Protein AF-A0A812MRN0-F1 (afdb_monomer_lite)

Foldseek 3Di:
DADPVFHCPDDDDDDDDPDPPDADDDDPQWDWEADDPRHIDIGGVVDDHADDEDPQWDWAWAWEADPQFHTDGTDIDIDGPPDDRAHDYQWHWAQDPPRDTDTGGVHPGDHPPAPPQKDFEAQAWAADPVQFTDDVPDSHDFPDGIDNALQRTDHYHQWHQQPVVSGIGRVPADRADPQWDKDKEFAADPVQHTPGIHIHTHGPPDQHDHYHQWDDAPPDSDTGHPVCNVVPGDDDD

Organism: NCBI:txid878477

Structure (mmCIF, N/CA/C/O backbone):
data_AF-A0A812MRN0-F1
#
_entry.id   AF-A0A812MRN0-F1
#
loop_
_atom_site.group_PDB
_atom_site.id
_atom_site.type_symbol
_atom_site.label_atom_id
_atom_site.label_alt_id
_atom_site.label_comp_id
_atom_site.label_asym_id
_atom_site.label_entity_id
_atom_site.label_seq_id
_atom_site.pdbx_PDB_ins_code
_atom_site.Cartn_x
_atom_site.Cartn_y
_atom_site.Cartn_z
_atom_site.occupancy
_atom_site.B_iso_or_equiv
_atom_site.auth_seq_id
_atom_site.auth_comp_id
_atom_site.auth_asym_id
_atom_site.auth_atom_id
_atom_site.pdbx_PDB_model_num
ATOM 1 N N . ASP A 1 1 ? 7.245 8.653 -39.428 1.00 87.94 1 ASP A N 1
ATOM 2 C CA . ASP A 1 1 ? 7.476 9.894 -38.655 1.00 87.94 1 ASP A CA 1
ATOM 3 C C . ASP A 1 1 ? 6.667 9.884 -37.372 1.00 87.94 1 ASP A C 1
ATOM 5 O O . ASP A 1 1 ? 5.520 9.437 -37.382 1.00 87.94 1 ASP A O 1
ATOM 9 N N . TYR A 1 2 ? 7.233 10.422 -36.295 1.00 90.81 2 TYR A N 1
ATOM 10 C CA . TYR A 1 2 ? 6.517 10.640 -35.038 1.00 90.81 2 TYR A CA 1
ATOM 11 C C . TYR A 1 2 ? 6.203 12.127 -34.842 1.00 90.81 2 TYR A C 1
ATOM 13 O O . TYR A 1 2 ? 6.924 13.010 -35.321 1.00 90.81 2 TYR A O 1
ATOM 21 N N . ASN A 1 3 ? 5.113 12.425 -34.138 1.00 90.94 3 ASN A N 1
ATOM 22 C CA . ASN A 1 3 ? 4.839 13.780 -33.666 1.00 90.94 3 ASN A CA 1
ATOM 23 C C . ASN A 1 3 ? 5.685 14.102 -32.412 1.00 90.94 3 ASN A C 1
ATOM 25 O O . ASN A 1 3 ? 6.397 13.248 -31.883 1.00 90.94 3 ASN A O 1
ATOM 29 N N . LEU A 1 4 ? 5.615 15.343 -31.916 1.00 89.62 4 LEU A N 1
ATOM 30 C CA . LEU A 1 4 ? 6.342 15.754 -30.703 1.00 89.62 4 LEU A CA 1
ATOM 31 C C . LEU A 1 4 ? 5.854 15.059 -29.421 1.00 89.62 4 LEU A C 1
ATOM 33 O O . LEU A 1 4 ? 6.539 15.148 -28.411 1.00 89.62 4 LEU A O 1
ATOM 37 N N . GLY A 1 5 ? 4.695 14.396 -29.453 1.00 88.94 5 GLY A N 1
ATOM 38 C CA . GLY A 1 5 ? 4.165 13.580 -28.357 1.00 88.94 5 GLY A CA 1
ATOM 39 C C . GLY A 1 5 ? 4.590 12.110 -28.418 1.00 88.94 5 GLY A C 1
ATOM 40 O O . GLY A 1 5 ? 4.247 11.353 -27.518 1.00 88.94 5 GLY A O 1
ATOM 41 N N . GLY A 1 6 ? 5.340 11.698 -29.448 1.00 88.75 6 GLY A N 1
ATOM 42 C CA . GLY A 1 6 ? 5.783 10.314 -29.634 1.00 88.75 6 GLY A CA 1
ATOM 43 C C . GLY A 1 6 ? 4.752 9.394 -30.293 1.00 88.75 6 GLY A C 1
ATOM 44 O O . GLY A 1 6 ? 4.994 8.195 -30.398 1.00 88.75 6 GLY A O 1
ATOM 45 N N . GLU A 1 7 ? 3.628 9.927 -30.774 1.00 91.06 7 GLU A N 1
ATOM 46 C CA . GLU A 1 7 ? 2.635 9.153 -31.522 1.00 91.06 7 GLU A CA 1
ATOM 47 C C . GLU A 1 7 ? 3.002 9.103 -33.008 1.00 91.06 7 GLU A C 1
ATOM 49 O O . GLU A 1 7 ? 3.669 10.002 -33.536 1.00 91.06 7 GLU A O 1
ATOM 54 N N . ILE A 1 8 ? 2.544 8.059 -33.701 1.00 90.25 8 ILE A N 1
ATOM 55 C CA . ILE A 1 8 ? 2.752 7.908 -35.143 1.00 90.25 8 ILE A CA 1
ATOM 56 C C . ILE A 1 8 ? 2.026 9.052 -35.860 1.00 90.25 8 ILE A C 1
ATOM 58 O O . ILE A 1 8 ? 0.799 9.111 -35.875 1.00 90.25 8 ILE A O 1
ATOM 62 N N . GLY A 1 9 ? 2.792 9.970 -36.451 1.00 87.75 9 GLY A N 1
ATOM 63 C CA . GLY A 1 9 ? 2.253 11.118 -37.182 1.00 87.75 9 GLY A CA 1
ATOM 64 C C . GLY A 1 9 ? 2.007 10.811 -38.658 1.00 87.75 9 GLY A C 1
ATOM 65 O O . GLY A 1 9 ? 1.019 11.261 -39.233 1.00 87.75 9 GLY A O 1
ATOM 66 N N . ALA A 1 10 ? 2.904 10.039 -39.272 1.00 88.50 10 ALA A N 1
ATOM 67 C CA . ALA A 1 10 ? 2.789 9.582 -40.652 1.00 88.50 10 ALA A CA 1
ATOM 68 C C . ALA A 1 10 ? 3.639 8.326 -40.873 1.00 88.50 10 ALA A C 1
ATOM 70 O O . ALA A 1 10 ? 4.666 8.137 -40.217 1.00 88.50 10 ALA A O 1
ATOM 71 N N . VAL A 1 11 ? 3.237 7.497 -41.832 1.00 85.44 11 VAL A N 1
ATOM 72 C CA . VAL A 1 11 ? 4.049 6.396 -42.358 1.00 85.44 11 VAL A CA 1
ATOM 73 C C . VAL A 1 11 ? 4.479 6.786 -43.766 1.00 85.44 11 VAL A C 1
ATOM 75 O O . VAL A 1 11 ? 3.655 7.254 -44.554 1.00 85.44 11 VAL A O 1
ATOM 78 N N . ARG A 1 12 ? 5.765 6.627 -44.072 1.00 81.88 12 ARG A N 1
ATOM 79 C CA . ARG A 1 12 ? 6.326 6.875 -45.398 1.00 81.88 12 ARG A CA 1
ATOM 80 C C . ARG A 1 12 ? 7.119 5.649 -45.818 1.00 81.88 12 ARG A C 1
ATOM 82 O O . ARG A 1 12 ? 7.934 5.162 -45.044 1.00 81.88 12 ARG A O 1
ATOM 89 N N . GLU A 1 13 ? 6.877 5.192 -47.036 1.00 79.25 13 GLU A N 1
ATOM 90 C CA . GLU A 1 13 ? 7.687 4.173 -47.693 1.00 79.25 13 GLU A CA 1
ATOM 91 C C . GLU A 1 13 ? 8.670 4.882 -48.623 1.00 79.25 13 GLU A C 1
ATOM 93 O O . GLU A 1 13 ? 8.268 5.712 -49.443 1.00 79.25 13 GLU A O 1
ATOM 98 N N . GLU A 1 14 ? 9.959 4.590 -48.480 1.00 77.62 14 GLU A N 1
ATOM 99 C CA . GLU A 1 14 ? 10.996 5.076 -49.384 1.00 77.62 14 GLU A CA 1
ATOM 100 C C . GLU A 1 14 ? 11.899 3.936 -49.813 1.00 77.62 14 GLU A C 1
ATOM 102 O O . GLU A 1 14 ? 12.195 3.030 -49.038 1.00 77.62 14 GLU A O 1
ATOM 107 N N . CYS A 1 15 ? 12.351 3.997 -51.061 1.00 77.56 15 CYS A N 1
ATOM 108 C CA . CYS A 1 15 ? 13.370 3.084 -51.543 1.00 77.56 15 CYS A CA 1
ATOM 109 C C . CYS A 1 15 ? 14.718 3.481 -50.928 1.00 77.56 15 CYS A C 1
ATOM 111 O O . CYS A 1 15 ? 15.253 4.536 -51.274 1.00 77.56 15 CYS A O 1
ATOM 113 N N . ALA A 1 16 ? 15.270 2.638 -50.057 1.00 71.69 16 ALA A N 1
ATOM 114 C CA . ALA A 1 16 ? 16.679 2.712 -49.684 1.00 71.69 16 ALA A CA 1
ATOM 115 C C . ALA A 1 16 ? 17.563 2.189 -50.831 1.00 71.69 16 ALA A C 1
ATOM 117 O O . ALA A 1 16 ? 17.122 1.389 -51.665 1.00 71.69 16 ALA A O 1
ATOM 118 N N . SER A 1 17 ? 18.799 2.679 -50.914 1.00 66.88 17 SER A N 1
ATOM 119 C CA . SER A 1 17 ? 19.814 2.187 -51.850 1.00 66.88 17 SER A CA 1
ATOM 120 C C . SER A 1 17 ? 20.030 0.689 -51.643 1.00 66.88 17 SER A C 1
ATOM 122 O O . SER A 1 17 ? 20.055 0.203 -50.523 1.00 66.88 17 SER A O 1
ATOM 124 N N . SER A 1 18 ? 20.223 -0.059 -52.729 1.00 60.91 18 SER A N 1
ATOM 125 C CA . SER A 1 18 ? 20.396 -1.518 -52.696 1.00 60.91 18 SER A CA 1
ATOM 126 C C . SER A 1 18 ? 21.762 -1.984 -52.168 1.00 60.91 18 SER A C 1
ATOM 128 O O . SER A 1 18 ? 22.182 -3.095 -52.488 1.00 60.91 18 SER A O 1
ATOM 130 N N . SER A 1 19 ? 22.515 -1.130 -51.478 1.00 66.88 19 SER A N 1
ATOM 131 C CA . SER A 1 19 ? 23.727 -1.556 -50.782 1.00 66.88 19 SER A CA 1
ATOM 132 C C . SER A 1 19 ? 23.302 -2.273 -49.511 1.00 66.88 19 SER A C 1
ATOM 134 O O . SER A 1 19 ? 22.602 -1.692 -48.692 1.00 66.88 19 SER A O 1
ATOM 136 N N . GLU A 1 20 ? 23.736 -3.524 -49.367 1.00 61.16 20 GLU A N 1
ATOM 137 C CA . GLU A 1 20 ? 23.392 -4.426 -48.254 1.00 61.16 20 GLU A CA 1
ATOM 138 C C . GLU A 1 20 ? 23.775 -3.872 -46.863 1.00 61.16 20 GLU A C 1
ATOM 140 O O . GLU A 1 20 ? 23.342 -4.421 -45.861 1.00 61.16 20 GLU A O 1
ATOM 145 N N . ASP A 1 21 ? 24.511 -2.757 -46.809 1.00 60.44 21 ASP A N 1
ATOM 146 C CA . ASP A 1 21 ? 25.031 -2.128 -45.590 1.00 60.44 21 ASP A CA 1
ATOM 147 C C . ASP A 1 21 ? 24.369 -0.774 -45.237 1.00 60.44 21 ASP A C 1
ATOM 149 O O . ASP A 1 21 ? 24.835 -0.089 -44.324 1.00 60.44 21 ASP A O 1
ATOM 153 N N . GLU A 1 22 ? 23.343 -0.317 -45.971 1.00 69.94 22 GLU A N 1
ATOM 154 C CA . GLU A 1 22 ? 22.717 0.994 -45.718 1.00 69.94 22 GLU A CA 1
ATOM 155 C C . GLU A 1 22 ? 21.334 0.847 -45.066 1.00 69.94 22 GLU A C 1
ATOM 157 O O . GLU A 1 22 ? 20.315 0.673 -45.737 1.00 69.94 22 GLU A O 1
ATOM 162 N N . ASP A 1 23 ? 21.315 0.930 -43.732 1.00 71.69 23 ASP A N 1
ATOM 163 C CA . ASP A 1 23 ? 20.093 0.951 -42.925 1.00 71.69 23 ASP A CA 1
ATOM 164 C C . ASP A 1 23 ? 19.115 2.035 -43.400 1.00 71.69 23 ASP A C 1
ATOM 166 O O . ASP A 1 23 ? 19.488 3.187 -43.654 1.00 71.69 23 ASP A O 1
ATOM 170 N N . CYS A 1 24 ? 17.825 1.692 -43.456 1.00 78.56 24 CYS A N 1
ATOM 171 C CA . CYS A 1 24 ? 16.778 2.659 -43.768 1.00 78.56 24 CYS A CA 1
ATOM 172 C C . CYS A 1 24 ? 16.770 3.780 -42.711 1.00 78.56 24 CYS A C 1
ATOM 174 O O . CYS A 1 24 ? 16.595 3.503 -41.521 1.00 78.56 24 CYS A O 1
ATOM 176 N N . PRO A 1 25 ? 16.912 5.061 -43.099 1.00 86.56 25 PRO A N 1
ATOM 177 C CA . PRO A 1 25 ? 16.922 6.139 -42.128 1.00 86.56 25 PRO A CA 1
ATOM 178 C C . PRO A 1 25 ? 15.549 6.274 -41.473 1.00 86.56 25 PRO A C 1
ATOM 180 O O . PRO A 1 25 ? 14.508 6.297 -42.135 1.00 86.56 25 PRO A O 1
ATOM 183 N N . CYS A 1 26 ? 15.543 6.440 -40.155 1.00 89.94 26 CYS A N 1
ATOM 184 C CA . CYS A 1 26 ? 14.311 6.724 -39.444 1.00 89.94 26 CYS A CA 1
ATOM 185 C C . CYS A 1 26 ? 13.744 8.103 -39.805 1.00 89.94 26 CYS A C 1
ATOM 187 O O . CYS A 1 26 ? 14.475 9.067 -40.040 1.00 89.94 26 CYS A O 1
ATOM 189 N N . GLY A 1 27 ? 12.411 8.194 -39.822 1.00 89.94 27 GLY A N 1
ATOM 190 C CA . GLY A 1 27 ? 11.697 9.437 -40.113 1.00 89.94 27 GLY A CA 1
ATOM 191 C C . GLY A 1 27 ? 11.908 10.537 -39.063 1.00 89.94 27 GLY A C 1
ATOM 192 O O . GLY A 1 27 ? 12.595 10.383 -38.053 1.00 89.94 27 GLY A O 1
ATOM 193 N N . SER A 1 28 ? 11.257 11.675 -39.271 1.00 93.06 28 SER A N 1
ATOM 194 C CA . SER A 1 28 ? 11.316 12.815 -38.354 1.00 93.06 28 SER A CA 1
ATOM 195 C C . SER A 1 28 ? 10.836 12.432 -36.951 1.00 93.06 28 SER A C 1
ATOM 197 O O . SER A 1 28 ? 9.858 11.698 -36.790 1.00 93.06 28 SER A O 1
ATOM 199 N N . ASN A 1 29 ? 11.526 12.959 -35.934 1.00 91.25 29 ASN A N 1
ATOM 200 C CA . ASN A 1 29 ? 11.302 12.671 -34.510 1.00 91.25 29 ASN A CA 1
ATOM 201 C C . ASN A 1 29 ? 11.365 11.179 -34.142 1.00 91.25 29 ASN A C 1
ATOM 203 O O . ASN A 1 29 ? 10.782 10.778 -33.136 1.00 91.25 29 ASN A O 1
ATOM 207 N N . ALA A 1 30 ? 12.086 10.375 -34.922 1.00 92.75 30 ALA A N 1
ATOM 208 C CA . ALA A 1 30 ? 12.395 8.994 -34.595 1.00 92.75 30 ALA A CA 1
ATOM 209 C C . ALA A 1 30 ? 13.873 8.819 -34.200 1.00 92.75 30 ALA A C 1
ATOM 211 O O . ALA A 1 30 ? 14.720 9.666 -34.497 1.00 92.75 30 ALA A O 1
ATOM 212 N N . ILE A 1 31 ? 14.170 7.709 -33.534 1.00 92.44 31 ILE A N 1
ATOM 213 C CA . ILE A 1 31 ? 15.505 7.169 -33.267 1.00 92.44 31 ILE A CA 1
ATOM 214 C C . ILE A 1 31 ? 15.585 5.767 -33.884 1.00 92.44 31 ILE A C 1
ATOM 216 O O . ILE A 1 31 ? 14.602 5.029 -33.824 1.00 92.44 31 ILE A O 1
ATOM 220 N N . SER A 1 32 ? 16.727 5.434 -34.496 1.00 91.69 32 SER A N 1
ATOM 221 C CA . SER A 1 32 ? 17.006 4.082 -34.992 1.00 91.69 32 SER A CA 1
ATOM 222 C C . SER A 1 32 ? 17.523 3.213 -33.855 1.00 91.69 32 SER A C 1
ATOM 224 O O . SER A 1 32 ? 18.437 3.619 -33.134 1.00 91.69 32 SER A O 1
ATOM 226 N N . CYS A 1 33 ? 16.909 2.052 -33.698 1.00 91.69 33 CYS A N 1
ATOM 227 C CA . CYS A 1 33 ? 17.225 1.035 -32.713 1.00 91.69 33 CYS A CA 1
ATOM 228 C C . CYS A 1 33 ? 17.497 -0.279 -33.437 1.00 91.69 33 CYS A C 1
ATOM 230 O O . CYS A 1 33 ? 16.960 -0.500 -34.516 1.00 91.69 33 CYS A O 1
ATOM 232 N N . ILE A 1 34 ? 18.317 -1.140 -32.846 1.00 89.19 34 ILE A N 1
ATOM 233 C CA . ILE A 1 34 ? 18.664 -2.449 -33.406 1.00 89.19 34 ILE A CA 1
ATOM 234 C C . ILE A 1 34 ? 17.968 -3.509 -32.551 1.00 89.19 34 ILE A C 1
ATOM 236 O O . ILE A 1 34 ? 17.963 -3.384 -31.325 1.00 89.19 34 ILE A O 1
ATOM 240 N N . ASP A 1 35 ? 17.334 -4.496 -33.180 1.00 83.81 35 ASP A N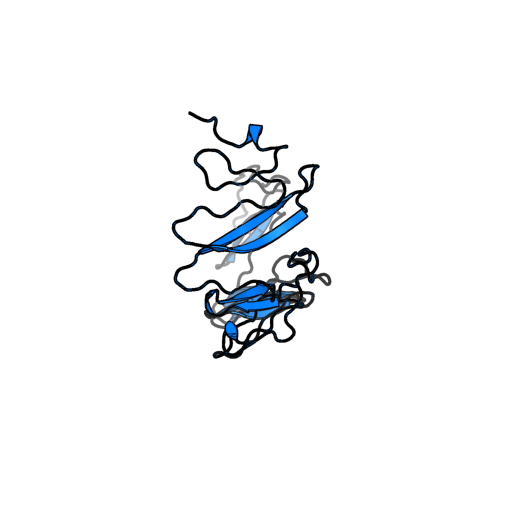 1
ATOM 241 C CA . ASP A 1 35 ? 16.712 -5.643 -32.511 1.00 83.81 35 ASP A CA 1
ATOM 242 C C . ASP A 1 35 ? 17.685 -6.835 -32.424 1.00 83.81 35 ASP A C 1
ATOM 244 O O . ASP A 1 35 ? 18.788 -6.829 -32.983 1.00 83.81 35 ASP A O 1
ATOM 248 N N . VAL A 1 36 ? 17.280 -7.884 -31.709 1.00 76.81 36 VAL A N 1
ATOM 249 C CA . VAL A 1 36 ? 17.992 -9.162 -31.648 1.00 76.81 36 VAL A CA 1
ATOM 250 C C . VAL A 1 36 ? 18.011 -9.782 -33.050 1.00 76.81 36 VAL A C 1
ATOM 252 O O . VAL A 1 36 ? 17.023 -10.365 -33.488 1.00 76.81 36 VAL A O 1
ATOM 255 N N . GLY A 1 37 ? 19.139 -9.659 -33.752 1.00 78.12 37 GLY A N 1
ATOM 256 C CA . GLY A 1 37 ? 19.290 -10.127 -35.136 1.00 78.12 37 GLY A CA 1
ATOM 257 C C . GLY A 1 37 ? 19.801 -9.084 -36.131 1.00 78.12 37 GLY A C 1
ATOM 258 O O . GLY A 1 37 ? 19.770 -9.359 -37.322 1.00 78.12 37 GLY A O 1
ATOM 259 N N . GLU A 1 38 ? 20.274 -7.925 -35.656 1.00 78.19 38 GLU A N 1
ATOM 260 C CA . GLU A 1 38 ? 20.826 -6.823 -36.471 1.00 78.19 38 GLU A CA 1
ATOM 261 C C . GLU A 1 38 ? 19.789 -6.048 -37.306 1.00 78.19 38 GLU A C 1
ATOM 263 O O . GLU A 1 38 ? 20.139 -5.061 -37.945 1.00 78.19 38 GLU A O 1
ATOM 268 N N . ASP A 1 39 ? 18.505 -6.408 -37.228 1.00 83.12 39 ASP A N 1
ATOM 269 C CA . ASP A 1 39 ? 17.428 -5.656 -37.872 1.00 83.12 39 ASP A CA 1
ATOM 270 C C . ASP A 1 39 ? 17.221 -4.294 -37.189 1.00 83.12 39 ASP A C 1
ATOM 272 O O . ASP A 1 39 ? 17.026 -4.205 -35.971 1.00 83.12 39 ASP A O 1
ATOM 276 N N . SER A 1 40 ? 17.225 -3.217 -37.974 1.00 87.75 40 SER A N 1
ATOM 277 C CA . SER A 1 40 ? 16.957 -1.868 -37.479 1.00 87.75 40 SER A CA 1
ATOM 278 C C . SER A 1 40 ? 15.461 -1.517 -37.515 1.00 87.75 40 SER A C 1
ATOM 280 O O . SER A 1 40 ? 14.719 -1.863 -38.436 1.00 87.75 40 SER A O 1
ATOM 282 N N . TYR A 1 41 ? 14.985 -0.804 -36.493 1.00 90.06 41 TYR A N 1
ATOM 283 C CA . TYR A 1 41 ? 13.614 -0.302 -36.389 1.00 90.06 41 TYR A CA 1
ATOM 284 C C . TYR A 1 41 ? 13.572 1.087 -35.746 1.00 90.06 41 TYR A C 1
ATOM 286 O O . TYR A 1 41 ? 14.499 1.526 -35.069 1.00 90.06 41 TYR A O 1
ATOM 294 N N . CYS A 1 42 ? 12.466 1.803 -35.951 1.00 91.38 42 CYS A N 1
ATOM 295 C CA . CYS A 1 42 ? 12.353 3.207 -35.564 1.00 91.38 42 CYS A CA 1
ATOM 296 C C . CYS A 1 42 ? 11.387 3.426 -34.396 1.00 91.38 42 CYS A C 1
ATOM 298 O O . CYS A 1 42 ? 10.180 3.206 -34.528 1.00 91.38 42 CYS A O 1
ATOM 300 N N . LEU A 1 43 ? 11.890 3.971 -33.287 1.00 92.62 43 LEU A N 1
ATOM 301 C CA . LEU A 1 43 ? 11.101 4.394 -32.122 1.00 92.62 43 LEU A CA 1
ATOM 302 C C . LEU A 1 43 ? 10.931 5.918 -32.073 1.00 92.62 43 LEU A C 1
ATOM 304 O O . LEU A 1 43 ? 11.720 6.635 -32.689 1.00 92.62 43 LEU A O 1
ATOM 308 N N . PRO A 1 44 ? 9.931 6.461 -31.351 1.00 91.38 44 PRO A N 1
ATOM 309 C CA . PRO A 1 44 ? 9.842 7.899 -31.129 1.00 91.38 44 PRO A CA 1
ATOM 310 C C . PRO A 1 44 ? 11.062 8.400 -30.350 1.00 91.38 44 PRO A C 1
ATOM 312 O O . PRO A 1 44 ? 11.515 7.764 -29.403 1.00 91.38 44 PRO A O 1
ATOM 315 N N . ARG A 1 45 ? 11.560 9.591 -30.690 1.00 89.62 45 ARG A N 1
ATOM 316 C CA . ARG A 1 45 ? 12.771 10.187 -30.091 1.00 89.62 45 ARG A CA 1
ATOM 317 C C . ARG A 1 45 ? 12.640 10.530 -28.600 1.00 89.62 45 ARG A C 1
ATOM 319 O O . ARG A 1 45 ? 13.640 10.819 -27.955 1.00 89.62 45 ARG A O 1
ATOM 326 N N . LEU A 1 46 ? 11.415 10.535 -28.071 1.00 87.12 46 LEU A N 1
ATOM 327 C CA . LEU A 1 46 ? 11.149 10.647 -26.633 1.00 87.12 46 LEU A CA 1
ATOM 328 C C . LEU A 1 46 ? 11.441 9.341 -25.873 1.00 87.12 46 LEU A C 1
ATOM 330 O O . LEU A 1 46 ? 11.618 9.379 -24.658 1.00 87.12 46 LEU A O 1
ATOM 334 N N . GLY A 1 47 ? 11.471 8.205 -26.574 1.00 85.19 47 GLY A N 1
ATOM 335 C CA . GLY A 1 47 ? 11.847 6.908 -26.027 1.00 85.19 47 GLY A CA 1
ATOM 336 C C . GLY A 1 47 ? 13.358 6.676 -26.048 1.00 85.19 47 GLY A C 1
ATOM 337 O O . GLY A 1 47 ? 14.141 7.496 -26.531 1.00 85.19 47 GLY A O 1
ATOM 338 N N . ARG A 1 48 ? 13.767 5.524 -25.521 1.00 88.62 48 ARG A N 1
ATOM 339 C CA . ARG A 1 48 ? 15.129 4.992 -25.631 1.00 88.62 48 ARG A CA 1
ATOM 340 C C . ARG A 1 48 ? 15.057 3.659 -26.362 1.00 88.62 48 ARG A C 1
ATOM 342 O O . ARG A 1 48 ? 14.033 2.984 -26.284 1.00 88.62 48 ARG A O 1
ATOM 349 N N . CYS A 1 49 ? 16.120 3.305 -27.076 1.00 90.69 49 CYS A N 1
ATOM 350 C CA . CYS A 1 49 ? 16.222 1.963 -27.630 1.00 90.69 49 CYS A CA 1
ATOM 351 C C . CYS A 1 49 ? 16.302 0.953 -26.478 1.00 90.69 49 CYS A C 1
ATOM 353 O O . CYS A 1 49 ? 17.093 1.192 -25.562 1.00 90.69 49 CYS A O 1
ATOM 355 N N . PRO A 1 50 ? 15.508 -0.131 -26.510 1.00 90.50 50 PRO A N 1
ATOM 356 C CA . PRO A 1 50 ? 15.681 -1.259 -25.609 1.00 90.50 50 PRO A CA 1
ATOM 357 C C . PRO A 1 50 ? 17.131 -1.737 -25.618 1.00 90.50 50 PRO A C 1
ATOM 359 O O . PRO A 1 50 ? 17.779 -1.754 -26.669 1.00 90.50 50 PRO A O 1
ATOM 362 N N . ILE A 1 51 ? 17.639 -2.127 -24.454 1.00 92.94 51 ILE A N 1
ATOM 363 C CA . ILE A 1 51 ? 18.951 -2.760 -24.373 1.00 92.94 51 ILE A CA 1
ATOM 364 C C . ILE A 1 51 ? 18.919 -4.139 -25.051 1.00 92.94 51 ILE A C 1
ATOM 366 O O . ILE A 1 51 ? 18.028 -4.950 -24.800 1.00 92.94 51 ILE A O 1
ATOM 370 N N . VAL A 1 52 ? 19.899 -4.401 -25.915 1.00 92.25 52 VAL A N 1
ATOM 371 C CA . VAL A 1 52 ? 20.116 -5.712 -26.539 1.00 92.25 52 VAL A CA 1
ATOM 372 C C . VAL A 1 52 ? 21.278 -6.384 -25.818 1.00 92.25 52 VAL A C 1
ATOM 374 O O . VAL A 1 52 ? 22.370 -5.821 -25.749 1.00 92.25 52 VAL A O 1
ATOM 377 N N . CYS A 1 53 ? 21.031 -7.570 -25.270 1.00 94.31 53 CYS A N 1
ATOM 378 C CA . CYS A 1 53 ? 22.016 -8.341 -24.514 1.00 94.31 53 CYS A CA 1
ATOM 379 C C . CYS A 1 53 ? 22.591 -9.492 -25.342 1.00 94.31 53 CYS A C 1
ATOM 381 O O . CYS A 1 53 ? 21.964 -9.942 -26.303 1.00 94.31 53 CYS A O 1
ATOM 383 N N . GLY A 1 54 ? 23.789 -9.964 -24.979 1.00 93.50 54 GLY A N 1
ATOM 384 C CA . GLY A 1 54 ? 24.425 -11.101 -25.646 1.00 93.50 54 GLY A CA 1
ATOM 385 C C . GLY A 1 54 ? 23.668 -12.424 -25.461 1.00 93.50 54 GLY A C 1
ATOM 386 O O . GLY A 1 54 ? 22.754 -12.534 -24.647 1.00 93.50 54 GLY A O 1
ATOM 387 N N . GLU A 1 55 ? 24.081 -13.469 -26.188 1.00 94.62 55 GLU A N 1
ATOM 388 C CA . GLU A 1 55 ? 23.411 -14.784 -26.163 1.00 94.62 55 GLU A CA 1
ATOM 389 C C . GLU A 1 55 ? 23.358 -15.430 -24.769 1.00 94.62 55 GLU A C 1
ATOM 391 O O . GLU A 1 55 ? 22.400 -16.141 -24.460 1.00 94.62 55 GLU A O 1
ATOM 396 N N . ASP A 1 56 ? 24.350 -15.168 -23.915 1.00 96.31 56 ASP A N 1
ATOM 397 C CA . ASP A 1 56 ? 24.444 -15.694 -22.545 1.00 96.31 56 ASP A CA 1
ATOM 398 C C . ASP A 1 56 ? 23.935 -14.709 -21.479 1.00 96.31 56 ASP A C 1
ATOM 400 O O . ASP A 1 56 ? 24.034 -14.970 -20.278 1.00 96.31 56 ASP A O 1
ATOM 404 N N . GLU A 1 57 ? 23.367 -13.584 -21.907 1.00 97.31 57 GLU A N 1
ATOM 405 C CA . GLU A 1 57 ? 22.888 -12.510 -21.045 1.00 97.31 57 GLU A CA 1
ATOM 406 C C . GLU A 1 57 ? 21.364 -12.339 -21.147 1.00 97.31 57 GLU A C 1
ATOM 408 O O . GLU A 1 57 ? 20.706 -12.834 -22.065 1.00 97.31 57 GLU A O 1
ATOM 413 N N . GLU A 1 58 ? 20.784 -11.644 -20.175 1.00 95.94 58 GLU A N 1
ATOM 414 C CA . GLU A 1 58 ? 19.388 -11.225 -20.159 1.00 95.94 58 GLU A CA 1
ATOM 415 C C . GLU A 1 58 ? 19.266 -9.748 -19.751 1.00 95.94 58 GLU A C 1
ATOM 417 O O . GLU A 1 58 ? 20.088 -9.251 -18.968 1.00 95.94 58 GLU A O 1
ATOM 422 N N . PRO A 1 59 ? 18.270 -9.022 -20.296 1.00 95.56 59 PRO A N 1
ATOM 423 C CA . PRO A 1 59 ? 18.041 -7.633 -19.941 1.00 95.56 59 PRO A CA 1
ATOM 424 C C . PRO A 1 59 ? 17.559 -7.530 -18.500 1.00 95.56 59 PRO A C 1
ATOM 426 O O . PRO A 1 59 ? 16.720 -8.298 -18.027 1.00 95.56 59 PRO A O 1
ATOM 429 N N . CYS A 1 60 ? 18.077 -6.528 -17.813 1.00 95.81 60 CYS A N 1
ATOM 430 C CA . CYS A 1 60 ? 17.863 -6.314 -16.405 1.00 95.81 60 CYS A CA 1
ATOM 431 C C . CYS A 1 60 ? 17.503 -4.853 -16.128 1.00 95.81 60 CYS A C 1
ATOM 433 O O . CYS A 1 60 ? 18.173 -3.936 -16.602 1.00 95.81 60 CYS A O 1
ATOM 435 N N . TYR A 1 61 ? 16.467 -4.647 -15.313 1.00 95.25 61 TYR A N 1
ATOM 436 C CA . TYR A 1 61 ? 15.980 -3.330 -14.913 1.00 95.25 61 TYR A CA 1
ATOM 437 C C . TYR A 1 61 ? 16.224 -3.132 -13.422 1.00 95.25 61 TYR A C 1
ATOM 439 O O . TYR A 1 61 ? 15.626 -3.816 -12.590 1.00 95.25 61 TYR A O 1
ATOM 447 N N . ARG A 1 62 ? 17.099 -2.190 -13.076 1.00 95.94 62 ARG A N 1
ATOM 448 C CA . ARG A 1 62 ? 17.520 -1.928 -11.698 1.00 95.94 62 ARG A CA 1
ATOM 449 C C . ARG A 1 62 ? 16.904 -0.613 -11.216 1.00 95.94 62 ARG A C 1
ATOM 451 O O . ARG A 1 62 ? 17.332 0.453 -11.666 1.00 95.94 62 ARG A O 1
ATOM 458 N N . PRO A 1 63 ? 15.911 -0.642 -10.309 1.00 96.00 63 PRO A N 1
ATOM 459 C CA . PRO A 1 63 ? 15.367 0.576 -9.722 1.00 96.00 63 PRO A CA 1
ATOM 460 C C . PRO A 1 63 ? 16.465 1.359 -8.998 1.00 96.00 63 PRO A C 1
ATOM 462 O O . PRO A 1 63 ? 17.253 0.775 -8.253 1.00 96.00 63 PRO A O 1
ATOM 465 N N . GLY A 1 64 ? 16.506 2.670 -9.221 1.00 96.69 64 GLY A N 1
ATOM 466 C CA . GLY A 1 64 ? 17.415 3.591 -8.546 1.00 96.69 64 GLY A CA 1
ATOM 467 C C . GLY A 1 64 ? 16.658 4.754 -7.916 1.00 96.69 64 GLY A C 1
ATOM 468 O O . GLY A 1 64 ? 15.499 5.010 -8.255 1.00 96.69 64 GLY A O 1
ATOM 469 N N . PHE A 1 65 ? 17.323 5.461 -7.007 1.00 97.38 65 PHE A N 1
ATOM 470 C CA . PHE A 1 65 ? 16.754 6.597 -6.289 1.00 97.38 65 PHE A CA 1
ATOM 471 C C . PHE A 1 65 ? 17.716 7.789 -6.265 1.00 97.38 65 PHE A C 1
ATOM 473 O O . PHE A 1 65 ? 18.933 7.636 -6.412 1.00 97.38 65 PHE A O 1
ATOM 480 N N . ASP A 1 66 ? 17.181 8.996 -6.108 1.00 96.88 66 ASP A N 1
ATOM 481 C CA . ASP A 1 66 ? 17.988 10.193 -5.866 1.00 96.88 66 ASP A CA 1
ATOM 482 C C . ASP A 1 66 ? 18.475 10.259 -4.402 1.00 96.88 66 ASP A C 1
ATOM 484 O O . ASP A 1 66 ? 18.361 9.292 -3.644 1.00 96.88 66 ASP A O 1
ATOM 488 N N . ALA A 1 67 ? 19.099 11.373 -4.009 1.00 95.94 67 ALA A N 1
ATOM 489 C CA . ALA A 1 67 ? 19.642 11.539 -2.659 1.00 95.94 67 ALA A CA 1
ATOM 490 C C . ALA A 1 67 ? 18.545 11.703 -1.590 1.00 95.94 67 ALA A C 1
ATOM 492 O O . ALA A 1 67 ? 18.805 11.513 -0.403 1.00 95.94 67 ALA A O 1
ATOM 493 N N . GLU A 1 68 ? 17.329 12.042 -2.007 1.00 93.69 68 GLU A N 1
ATOM 494 C CA . GLU A 1 68 ? 16.157 12.250 -1.166 1.00 93.69 68 GLU A CA 1
ATOM 495 C C . GLU A 1 68 ? 15.281 10.989 -1.064 1.00 93.69 68 GLU A C 1
ATOM 497 O O . GLU A 1 68 ? 14.354 10.951 -0.257 1.00 93.69 68 GLU A O 1
ATOM 502 N N . GLY A 1 69 ? 15.592 9.948 -1.844 1.00 91.56 69 GLY A N 1
ATOM 503 C CA . GLY A 1 69 ? 14.865 8.681 -1.869 1.00 91.56 69 GLY A CA 1
ATOM 504 C C . GLY A 1 69 ? 13.719 8.630 -2.883 1.00 91.56 69 GLY A C 1
ATOM 505 O O . GLY A 1 69 ? 12.919 7.696 -2.837 1.00 91.56 69 GLY A O 1
ATOM 506 N N . ASN A 1 70 ? 13.620 9.588 -3.812 1.00 94.12 70 ASN A N 1
ATOM 507 C CA . ASN A 1 70 ? 12.630 9.543 -4.889 1.00 94.12 70 ASN A CA 1
ATOM 508 C C . ASN A 1 70 ? 13.098 8.638 -6.028 1.00 94.12 70 ASN A C 1
ATOM 510 O O . ASN A 1 70 ? 14.292 8.514 -6.295 1.00 94.12 70 ASN A O 1
ATOM 514 N N . HIS A 1 71 ? 12.145 8.037 -6.740 1.00 95.06 71 HIS A N 1
ATOM 515 C CA . HIS A 1 71 ? 12.436 7.164 -7.873 1.00 95.06 71 HIS A CA 1
ATOM 516 C C . HIS A 1 71 ? 13.154 7.901 -9.009 1.00 95.06 71 HIS A C 1
ATOM 518 O O . HIS A 1 71 ? 12.683 8.923 -9.511 1.00 95.06 71 HIS A O 1
ATOM 524 N N . LEU A 1 72 ? 14.250 7.306 -9.471 1.00 94.94 72 LEU A N 1
ATOM 525 C CA . LEU A 1 72 ? 14.866 7.611 -10.755 1.00 94.94 72 LEU A CA 1
ATOM 526 C C . LEU A 1 72 ? 14.321 6.662 -11.833 1.00 94.94 72 LEU A C 1
ATOM 528 O O . LEU A 1 72 ? 13.792 5.592 -11.509 1.00 94.94 72 LEU A O 1
ATOM 532 N N . PRO A 1 73 ? 14.470 7.007 -13.125 1.00 92.75 73 PRO A N 1
ATOM 533 C CA . PRO A 1 73 ? 14.315 6.029 -14.193 1.00 92.75 73 PRO A CA 1
ATOM 534 C C . PRO A 1 73 ? 15.178 4.788 -13.906 1.00 92.75 73 PRO A C 1
ATOM 536 O O . PRO A 1 73 ? 16.315 4.952 -13.449 1.00 92.75 73 PRO A O 1
ATOM 539 N N . PRO A 1 74 ? 14.668 3.569 -14.150 1.00 93.31 74 PRO A N 1
ATOM 540 C CA . PRO A 1 74 ? 15.436 2.358 -13.906 1.00 93.31 74 PRO A CA 1
ATOM 541 C C . PRO A 1 74 ? 16.704 2.344 -14.763 1.00 93.31 74 PRO A C 1
ATOM 543 O O . PRO A 1 74 ? 16.710 2.794 -15.911 1.00 93.31 74 PRO A O 1
ATOM 546 N N . GLU A 1 75 ? 17.783 1.826 -14.190 1.00 95.00 75 GLU A N 1
ATOM 547 C CA . GLU A 1 75 ? 19.010 1.540 -14.919 1.00 95.00 75 GLU A CA 1
ATOM 548 C C . GLU A 1 75 ? 18.815 0.233 -15.694 1.00 95.00 75 GLU A C 1
ATOM 550 O O . GLU A 1 75 ? 18.491 -0.800 -15.108 1.00 95.00 75 GLU A O 1
ATOM 555 N N . GLU A 1 76 ? 18.989 0.290 -17.011 1.00 95.19 76 GLU A N 1
ATOM 556 C CA . GLU A 1 76 ? 18.930 -0.875 -17.893 1.00 95.19 76 GLU A CA 1
ATOM 557 C C . GLU A 1 76 ? 20.344 -1.426 -18.084 1.00 95.19 76 GLU A C 1
ATOM 559 O O . GLU A 1 76 ? 21.259 -0.686 -18.450 1.00 95.19 76 GLU A O 1
ATOM 564 N N . THR A 1 77 ? 20.536 -2.716 -17.820 1.00 95.69 77 THR A N 1
ATOM 565 C CA . THR A 1 77 ? 21.827 -3.399 -17.968 1.00 95.69 77 THR A CA 1
ATOM 566 C C . THR A 1 77 ? 21.632 -4.828 -18.465 1.00 95.69 77 THR A C 1
ATOM 568 O O . THR A 1 77 ? 20.528 -5.363 -18.400 1.00 95.69 77 THR A O 1
ATOM 571 N N . CYS A 1 78 ? 22.697 -5.451 -18.954 1.00 97.12 78 CYS A N 1
ATOM 572 C CA . CYS A 1 78 ? 22.721 -6.872 -19.278 1.00 97.12 78 CYS A CA 1
ATOM 573 C C . CYS A 1 78 ? 23.424 -7.627 -18.152 1.00 97.12 78 CYS A C 1
ATOM 575 O O . CYS A 1 78 ? 24.467 -7.194 -17.657 1.00 97.12 78 CYS A O 1
ATOM 577 N N . VAL A 1 79 ? 22.842 -8.745 -17.724 1.00 96.81 79 VAL A N 1
ATOM 578 C CA . VAL A 1 79 ? 23.441 -9.650 -16.731 1.00 96.81 79 VAL A CA 1
ATOM 579 C C . VAL A 1 79 ? 23.490 -11.060 -17.297 1.00 96.81 79 VAL A C 1
ATOM 581 O O . VAL A 1 79 ? 22.662 -11.409 -18.129 1.00 96.81 79 VAL A O 1
ATOM 584 N N . LEU A 1 80 ? 24.443 -11.887 -16.862 1.00 97.31 80 LEU A N 1
ATOM 585 C CA . LEU A 1 80 ? 24.471 -13.292 -17.279 1.00 97.31 80 LEU A CA 1
ATOM 586 C C . LEU A 1 80 ? 23.184 -13.998 -16.843 1.00 97.31 80 LEU A C 1
ATOM 588 O O . LEU A 1 80 ? 22.717 -13.793 -15.720 1.00 97.31 80 LEU A O 1
ATOM 592 N N . LYS A 1 81 ? 22.661 -14.873 -17.703 1.00 96.88 81 LYS A N 1
ATOM 593 C CA . LYS A 1 81 ? 21.438 -15.636 -17.434 1.00 96.88 81 LYS A CA 1
ATOM 594 C C . LYS A 1 81 ? 21.509 -16.362 -16.092 1.00 96.88 81 LYS A C 1
ATOM 596 O O . LYS A 1 81 ? 22.439 -17.130 -15.834 1.00 96.88 81 LYS A O 1
ATOM 601 N N . GLY A 1 82 ? 20.498 -16.148 -15.254 1.00 92.50 82 GLY A N 1
ATOM 602 C CA . GLY A 1 82 ? 20.395 -16.764 -13.928 1.00 92.50 82 GLY A CA 1
ATOM 603 C C . GLY A 1 82 ? 21.169 -16.044 -12.819 1.00 92.50 82 GLY A C 1
ATOM 604 O O . GLY A 1 82 ? 21.153 -16.515 -11.679 1.00 92.50 82 GLY A O 1
ATOM 605 N N . LEU A 1 83 ? 21.821 -14.913 -13.110 1.00 93.44 83 LEU A N 1
ATOM 606 C CA . LEU A 1 83 ? 22.312 -13.997 -12.081 1.00 93.44 83 LEU A CA 1
ATOM 607 C C . LEU A 1 83 ? 21.234 -12.976 -11.708 1.00 93.44 83 LEU A C 1
ATOM 609 O O . LEU A 1 83 ? 20.487 -12.488 -12.549 1.00 93.44 83 LEU A O 1
ATOM 613 N N . ALA A 1 84 ? 21.179 -12.617 -10.426 1.00 91.56 84 ALA A N 1
ATOM 614 C CA . ALA A 1 84 ? 20.276 -11.576 -9.962 1.00 91.56 84 ALA A CA 1
ATOM 615 C C . ALA A 1 84 ? 20.688 -10.199 -10.507 1.00 91.56 84 ALA A C 1
ATOM 617 O O . ALA A 1 84 ? 21.857 -9.818 -10.463 1.00 91.56 84 ALA A O 1
ATOM 618 N N . CYS A 1 85 ? 19.687 -9.427 -10.925 1.00 93.31 85 CYS A N 1
ATOM 619 C CA . CYS A 1 85 ? 19.811 -8.048 -11.390 1.00 93.31 85 CYS A CA 1
ATOM 620 C C . CYS A 1 85 ? 20.530 -7.094 -10.423 1.00 93.31 85 CYS A C 1
ATOM 622 O O . CYS A 1 85 ? 21.194 -6.139 -10.833 1.00 93.31 85 CYS A O 1
ATOM 624 N N . GLY A 1 86 ? 20.355 -7.324 -9.120 1.00 93.69 86 GLY A N 1
ATOM 625 C CA . GLY A 1 86 ? 20.727 -6.368 -8.086 1.00 93.69 86 GLY A CA 1
ATOM 626 C C . GLY A 1 86 ? 19.905 -5.076 -8.156 1.00 93.69 86 GLY A C 1
ATOM 627 O O . GLY A 1 86 ? 18.920 -4.967 -8.883 1.00 93.69 86 GLY A O 1
ATOM 628 N N . CYS A 1 87 ? 20.327 -4.077 -7.385 1.00 96.31 87 CYS A N 1
ATOM 629 C CA . CYS A 1 87 ? 19.621 -2.804 -7.239 1.00 96.31 87 CYS A CA 1
ATOM 630 C C . CYS A 1 87 ? 20.466 -1.638 -7.754 1.00 96.31 87 CYS A C 1
ATOM 632 O O . CYS A 1 87 ? 21.691 -1.715 -7.686 1.00 96.31 87 CYS A O 1
ATOM 634 N N . GLY A 1 88 ? 19.833 -0.614 -8.333 1.00 96.00 88 GLY A N 1
ATOM 635 C CA . GLY A 1 88 ? 20.491 0.492 -9.034 1.00 96.00 88 GLY A CA 1
ATOM 636 C C . GLY A 1 88 ? 21.093 1.543 -8.097 1.00 96.00 88 GLY A C 1
ATOM 637 O O . GLY A 1 88 ? 21.352 1.301 -6.916 1.00 96.00 88 GLY A O 1
ATOM 638 N N . GLN A 1 89 ? 21.322 2.748 -8.612 1.00 97.31 89 GLN A N 1
ATOM 639 C CA . GLN A 1 89 ? 21.904 3.848 -7.837 1.00 97.31 89 GLN A CA 1
ATOM 640 C C . GLN A 1 89 ? 21.104 4.186 -6.559 1.00 97.31 89 GLN A C 1
ATOM 642 O O . GLN A 1 89 ? 19.877 4.212 -6.575 1.00 97.31 89 GLN A O 1
ATOM 647 N N . ASN A 1 90 ? 21.818 4.472 -5.458 1.00 96.19 90 ASN A N 1
ATOM 648 C CA . ASN A 1 90 ? 21.279 4.826 -4.131 1.00 96.19 90 ASN A CA 1
ATOM 649 C C . ASN A 1 90 ? 20.180 3.888 -3.615 1.00 96.19 90 ASN A C 1
ATOM 651 O O . ASN A 1 90 ? 19.264 4.310 -2.905 1.00 96.19 90 ASN A O 1
ATOM 655 N N . SER A 1 91 ? 20.280 2.611 -3.959 1.00 96.19 91 SER A N 1
ATOM 656 C CA . SER A 1 91 ? 19.328 1.597 -3.542 1.00 96.19 91 SER A CA 1
ATOM 657 C C . SER A 1 91 ? 20.038 0.411 -2.907 1.00 96.19 91 SER A C 1
ATOM 659 O O . SER A 1 91 ? 21.245 0.220 -3.081 1.00 96.19 91 SER A O 1
ATOM 661 N N . PHE A 1 92 ? 19.289 -0.391 -2.163 1.00 93.31 92 PHE A N 1
ATOM 662 C CA . PHE A 1 92 ? 19.764 -1.652 -1.619 1.00 93.31 92 PHE A CA 1
ATOM 663 C C . PHE A 1 92 ? 18.715 -2.745 -1.814 1.00 93.31 92 PHE A C 1
ATOM 665 O O . PHE A 1 92 ? 17.518 -2.468 -1.907 1.00 93.31 92 PHE A O 1
ATOM 672 N N . ALA A 1 93 ? 19.192 -3.984 -1.911 1.00 91.94 93 ALA A N 1
ATOM 673 C CA . ALA A 1 93 ? 18.362 -5.170 -2.050 1.00 91.94 93 ALA A CA 1
ATOM 674 C C . ALA A 1 93 ? 17.709 -5.526 -0.713 1.00 91.94 93 ALA A C 1
ATOM 676 O O . ALA A 1 93 ? 18.390 -5.640 0.307 1.00 91.94 93 ALA A O 1
ATOM 677 N N . CYS A 1 94 ? 16.396 -5.713 -0.742 1.00 88.19 94 CYS A N 1
ATOM 678 C CA . CYS A 1 94 ? 15.607 -6.253 0.344 1.00 88.19 94 CYS A CA 1
ATOM 679 C C . CYS A 1 94 ? 14.968 -7.561 -0.099 1.00 88.19 94 CYS A C 1
ATOM 681 O O . CYS A 1 94 ? 14.101 -7.565 -0.972 1.00 88.19 94 CYS A O 1
ATOM 683 N N . ASP A 1 95 ? 15.406 -8.664 0.493 1.00 84.94 95 ASP A N 1
ATOM 684 C CA . ASP A 1 95 ? 14.817 -9.964 0.218 1.00 84.94 95 ASP A CA 1
ATOM 685 C C . ASP A 1 95 ? 13.514 -10.091 0.999 1.00 84.94 95 ASP A C 1
ATOM 687 O O . ASP A 1 95 ? 13.494 -9.997 2.226 1.00 84.94 95 ASP A O 1
ATOM 691 N N . THR A 1 96 ? 12.420 -10.272 0.269 1.00 74.44 96 THR A N 1
ATOM 692 C CA . THR A 1 96 ? 11.106 -10.551 0.850 1.00 74.44 96 THR A CA 1
ATOM 693 C C . THR A 1 96 ? 10.805 -12.044 0.749 1.00 74.44 96 THR A C 1
ATOM 695 O O . THR A 1 96 ? 11.293 -12.729 -0.162 1.00 74.44 96 THR A O 1
ATOM 698 N N . ASP A 1 97 ? 10.014 -12.564 1.692 1.00 66.19 97 ASP A N 1
ATOM 699 C CA . ASP A 1 97 ? 9.567 -13.959 1.685 1.00 66.19 97 ASP A CA 1
ATOM 700 C C . ASP A 1 97 ? 8.972 -14.313 0.314 1.00 66.19 97 ASP A C 1
ATOM 702 O O . ASP A 1 97 ? 7.964 -13.752 -0.113 1.00 66.19 97 ASP A O 1
ATOM 706 N N . GLY A 1 98 ? 9.614 -15.242 -0.400 1.00 62.06 98 GLY A N 1
ATOM 707 C CA . GLY A 1 98 ? 9.209 -15.621 -1.759 1.00 62.06 98 GLY A CA 1
ATOM 708 C C . GLY A 1 98 ? 10.213 -15.303 -2.866 1.00 62.06 98 GLY A C 1
ATOM 709 O O . GLY A 1 98 ? 9.846 -15.390 -4.036 1.00 62.06 98 GLY A O 1
ATOM 710 N N . ASN A 1 99 ? 11.477 -15.016 -2.526 1.00 67.69 99 ASN A N 1
ATOM 711 C CA . ASN A 1 99 ? 12.580 -14.869 -3.491 1.00 67.69 99 ASN A CA 1
ATOM 712 C C . ASN A 1 99 ? 12.450 -13.626 -4.394 1.00 67.69 99 ASN A C 1
ATOM 714 O O . ASN A 1 99 ? 13.073 -13.546 -5.453 1.00 67.69 99 ASN A O 1
ATOM 718 N N . LEU A 1 100 ? 11.616 -12.665 -3.988 1.00 75.38 100 LEU A N 1
ATOM 719 C CA . LEU A 1 100 ? 11.505 -11.369 -4.637 1.00 75.38 100 LEU A CA 1
ATOM 720 C C . LEU A 1 100 ? 12.427 -10.393 -3.909 1.00 75.38 100 LEU A C 1
ATOM 722 O O . LEU A 1 100 ? 12.164 -9.995 -2.772 1.00 75.38 100 LEU A O 1
ATOM 726 N N . THR A 1 101 ? 13.509 -10.005 -4.578 1.00 86.81 101 THR A N 1
ATOM 727 C CA . THR A 1 101 ? 14.367 -8.913 -4.125 1.00 86.81 101 THR A CA 1
ATOM 728 C C . THR A 1 101 ? 13.725 -7.584 -4.520 1.00 86.81 101 THR A C 1
ATOM 730 O O . THR A 1 101 ? 13.630 -7.251 -5.702 1.00 86.81 101 THR A O 1
ATOM 733 N N . GLN A 1 102 ? 13.286 -6.808 -3.533 1.00 91.31 102 GLN A N 1
ATOM 734 C CA . GLN A 1 102 ? 12.815 -5.442 -3.722 1.00 91.31 102 GLN A CA 1
ATOM 735 C C . GLN A 1 102 ? 13.976 -4.461 -3.552 1.00 91.31 102 GLN A C 1
ATOM 737 O O . GLN A 1 102 ? 14.731 -4.540 -2.590 1.00 91.31 102 GLN A O 1
ATOM 742 N N . CYS A 1 103 ? 14.105 -3.496 -4.459 1.00 94.44 103 CYS A N 1
ATOM 743 C CA . CYS A 1 103 ? 15.092 -2.428 -4.323 1.00 94.44 103 CYS A CA 1
ATOM 744 C C . CYS A 1 103 ? 14.483 -1.229 -3.595 1.00 94.44 103 CYS A C 1
ATOM 746 O O . CYS A 1 103 ? 13.510 -0.643 -4.070 1.00 94.44 103 CYS A O 1
ATOM 748 N N . LEU A 1 104 ? 15.060 -0.868 -2.449 1.00 93.75 104 LEU A N 1
ATOM 749 C CA . LEU A 1 104 ? 14.603 0.231 -1.594 1.00 93.75 104 LEU A CA 1
ATOM 750 C C . LEU A 1 104 ? 15.638 1.366 -1.561 1.00 93.75 104 LEU A C 1
ATOM 752 O O . LEU A 1 104 ? 16.831 1.085 -1.708 1.00 93.75 104 LEU A O 1
ATOM 756 N N . PRO A 1 105 ? 15.228 2.637 -1.375 1.00 94.69 105 PRO A N 1
ATOM 757 C CA . PRO A 1 105 ? 16.161 3.760 -1.312 1.00 94.69 105 PRO A CA 1
ATOM 758 C C . PRO A 1 105 ? 17.032 3.677 -0.059 1.00 94.69 105 PRO A C 1
ATOM 760 O O . PRO A 1 105 ? 16.535 3.384 1.021 1.00 94.69 105 PRO A O 1
ATOM 763 N N . ILE A 1 106 ? 18.320 4.014 -0.157 1.00 87.88 106 ILE A N 1
ATOM 764 C CA . ILE A 1 106 ? 19.208 4.076 1.023 1.00 87.88 106 ILE A CA 1
ATOM 765 C C . ILE A 1 106 ? 18.686 5.083 2.063 1.00 87.88 106 ILE A C 1
ATOM 767 O O . ILE A 1 106 ? 18.834 4.875 3.267 1.00 87.88 106 ILE A O 1
ATOM 771 N N . VAL A 1 107 ? 18.065 6.173 1.606 1.00 84.19 107 VAL A N 1
ATOM 772 C CA . VAL A 1 107 ? 17.433 7.173 2.470 1.00 84.19 107 VAL A CA 1
ATOM 773 C C . VAL A 1 107 ? 15.963 6.814 2.659 1.00 84.19 107 VAL A C 1
ATOM 775 O O . VAL A 1 107 ? 15.185 6.828 1.713 1.00 84.19 107 VAL A O 1
ATOM 778 N N . GLY A 1 108 ? 15.582 6.477 3.892 1.00 80.00 108 GLY A N 1
ATOM 779 C CA . GLY A 1 108 ? 14.193 6.183 4.267 1.00 80.00 108 GLY A CA 1
ATOM 780 C C . GLY A 1 108 ? 13.686 4.792 3.876 1.00 80.00 108 GLY A C 1
ATOM 781 O O . GLY A 1 108 ? 12.699 4.340 4.450 1.00 80.00 108 GLY A O 1
ATOM 782 N N . GLY A 1 109 ? 14.356 4.086 2.962 1.00 84.25 109 GLY A N 1
ATOM 783 C CA . GLY A 1 109 ? 14.052 2.689 2.678 1.00 84.25 109 GLY A CA 1
ATOM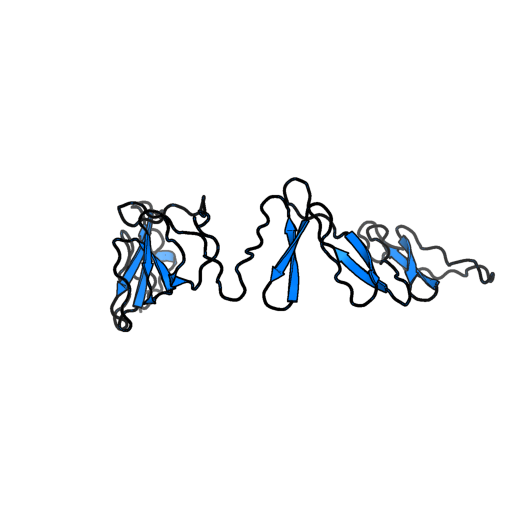 784 C C . GLY A 1 109 ? 14.476 1.798 3.836 1.00 84.25 109 GLY A C 1
ATOM 785 O O . GLY A 1 109 ? 15.494 2.019 4.495 1.00 84.25 109 GLY A O 1
ATOM 786 N N . TYR A 1 110 ? 13.671 0.778 4.097 1.00 81.44 110 TYR A N 1
ATOM 787 C CA . TYR A 1 110 ? 13.860 -0.099 5.236 1.00 81.44 110 TYR A CA 1
ATOM 788 C C . TYR A 1 110 ? 13.561 -1.540 4.838 1.00 81.44 110 TYR A C 1
ATOM 790 O O . TYR A 1 110 ? 12.466 -1.837 4.374 1.00 81.44 110 TYR A O 1
ATOM 798 N N . CYS A 1 111 ? 14.553 -2.414 5.022 1.00 81.31 111 CYS A N 1
ATOM 799 C CA . CYS A 1 111 ? 14.374 -3.850 4.891 1.00 81.31 111 CYS A CA 1
ATOM 800 C C . CYS A 1 111 ? 14.420 -4.489 6.280 1.00 81.31 111 CYS A C 1
ATOM 802 O O . CYS A 1 111 ? 15.479 -4.463 6.921 1.00 81.31 111 CYS A O 1
ATOM 804 N N . PRO A 1 112 ? 13.311 -5.050 6.763 1.00 69.94 112 PRO A N 1
ATOM 805 C CA . PRO A 1 112 ? 13.296 -5.809 7.995 1.00 69.94 112 PRO A CA 1
ATOM 806 C C . PRO A 1 112 ? 13.983 -7.148 7.729 1.00 69.94 112 PRO A C 1
ATOM 808 O O . PRO A 1 112 ? 13.379 -8.082 7.218 1.00 69.94 112 PRO A O 1
ATOM 811 N N . GLN A 1 113 ? 15.268 -7.252 8.067 1.00 71.19 113 GLN A N 1
ATOM 812 C CA . GLN A 1 113 ? 15.953 -8.545 8.120 1.00 71.19 113 GLN A CA 1
ATOM 813 C C . GLN A 1 113 ? 15.663 -9.208 9.462 1.00 71.19 113 GLN A C 1
ATOM 815 O O . GLN A 1 113 ? 16.527 -9.284 10.336 1.00 71.19 113 GLN A O 1
ATOM 820 N N . CYS A 1 114 ? 14.420 -9.635 9.639 1.00 80.00 114 CYS A N 1
ATOM 821 C CA . CYS A 1 114 ? 14.110 -10.576 10.699 1.00 80.00 114 CYS A CA 1
ATOM 822 C C . CYS A 1 114 ? 14.690 -11.938 10.318 1.00 80.00 114 CYS A C 1
ATOM 824 O O . CYS A 1 114 ? 14.804 -12.269 9.134 1.00 80.00 114 CYS A O 1
ATOM 826 N N . LEU A 1 115 ? 15.136 -12.707 11.310 1.00 82.94 115 LEU A N 1
ATOM 827 C CA . LEU A 1 115 ? 15.552 -14.086 11.058 1.00 82.94 115 LEU A CA 1
ATOM 828 C C . LEU A 1 115 ? 14.362 -14.896 10.513 1.00 82.94 115 LEU A C 1
ATOM 830 O O . LEU A 1 115 ? 13.211 -14.515 10.696 1.00 82.94 115 LEU A O 1
ATOM 834 N N . ALA A 1 116 ? 14.624 -16.027 9.853 1.00 81.50 116 ALA A N 1
ATOM 835 C CA . ALA A 1 116 ? 13.572 -16.858 9.250 1.00 81.50 116 ALA A CA 1
ATOM 836 C C . ALA A 1 116 ? 12.520 -17.379 10.261 1.00 81.50 116 ALA A C 1
ATOM 838 O O . ALA A 1 116 ? 11.457 -17.846 9.860 1.00 81.50 116 ALA A O 1
ATOM 839 N N . ASP A 1 117 ? 12.829 -17.341 11.560 1.00 87.12 117 ASP A N 1
ATOM 840 C CA . ASP A 1 117 ? 11.960 -17.691 12.687 1.00 87.12 117 ASP A CA 1
ATOM 841 C C . ASP A 1 117 ? 11.462 -16.470 13.486 1.00 87.12 117 ASP A C 1
ATOM 843 O O . ASP A 1 117 ? 10.862 -16.623 14.551 1.00 87.12 117 ASP A O 1
ATOM 847 N N . GLU A 1 118 ? 11.685 -15.263 12.973 1.00 90.38 118 GLU A N 1
ATOM 848 C CA . GLU A 1 118 ? 11.186 -14.010 13.522 1.00 90.38 118 GLU A CA 1
ATOM 849 C C . GLU A 1 118 ? 10.152 -13.376 12.583 1.00 90.38 118 GLU A C 1
ATOM 851 O O . GLU A 1 118 ? 10.110 -13.619 11.380 1.00 90.38 118 GLU A O 1
ATOM 856 N N . VAL A 1 119 ? 9.312 -12.520 13.148 1.00 87.19 119 VAL A N 1
ATOM 857 C CA . VAL A 1 119 ? 8.372 -11.672 12.425 1.00 87.19 119 VAL A CA 1
ATOM 858 C C . VAL A 1 119 ? 8.787 -10.218 12.559 1.00 87.19 119 VAL A C 1
ATOM 860 O O . VAL A 1 119 ? 9.326 -9.799 13.589 1.00 87.19 119 VAL A O 1
ATOM 863 N N . GLU A 1 120 ? 8.476 -9.431 11.537 1.00 87.44 120 GLU A N 1
ATOM 864 C CA . GLU A 1 120 ? 8.586 -7.985 11.617 1.00 87.44 120 GLU A CA 1
ATOM 865 C C . GLU A 1 120 ? 7.529 -7.418 12.566 1.00 87.44 120 GLU A C 1
ATOM 867 O O . GLU A 1 120 ? 6.334 -7.714 12.474 1.00 87.44 120 GLU A O 1
ATOM 872 N N . CYS A 1 121 ? 7.979 -6.565 13.479 1.00 88.31 121 CYS A N 1
ATOM 873 C CA . CYS A 1 121 ? 7.095 -5.854 14.374 1.00 88.31 121 CYS A CA 1
ATOM 874 C C . CYS A 1 121 ? 6.467 -4.647 13.680 1.00 88.31 121 CYS A C 1
ATOM 876 O O . CYS A 1 121 ? 7.197 -3.815 13.137 1.00 88.31 121 CYS A O 1
ATOM 878 N N . PRO A 1 122 ? 5.132 -4.495 13.745 1.00 86.75 122 PRO A N 1
ATOM 879 C CA . PRO A 1 122 ? 4.468 -3.348 13.146 1.00 86.75 122 PRO A CA 1
ATOM 880 C C . PRO A 1 122 ? 4.891 -2.048 13.842 1.00 86.75 122 PRO A C 1
ATOM 882 O O . PRO A 1 122 ? 5.357 -2.051 14.987 1.00 86.75 122 PRO A O 1
ATOM 885 N N . HIS A 1 123 ? 4.664 -0.912 13.175 1.00 86.44 123 HIS A N 1
ATOM 886 C CA . HIS A 1 123 ? 4.782 0.393 13.823 1.00 86.44 123 HIS A CA 1
ATOM 887 C C . HIS A 1 123 ? 3.945 0.442 15.101 1.00 86.44 123 HIS A C 1
ATOM 889 O O . HIS A 1 123 ? 2.825 -0.080 15.164 1.00 86.44 123 HIS A O 1
ATOM 895 N N . VAL A 1 124 ? 4.478 1.104 16.126 1.00 89.31 124 VAL A N 1
ATOM 896 C CA . VAL A 1 124 ? 3.813 1.139 17.423 1.00 89.31 124 VAL A CA 1
ATOM 897 C C . VAL A 1 124 ? 2.834 2.296 17.511 1.00 89.31 124 VAL A C 1
ATOM 899 O O . VAL A 1 124 ? 3.133 3.438 17.157 1.00 89.31 124 VAL A O 1
ATOM 902 N N . LEU A 1 125 ? 1.655 1.999 18.051 1.00 87.25 125 LEU A N 1
ATOM 903 C CA . LEU A 1 125 ? 0.662 3.007 18.384 1.00 87.25 125 LEU A CA 1
ATOM 904 C C . LEU A 1 125 ? 0.959 3.578 19.767 1.00 87.25 125 LEU A C 1
ATOM 906 O O . LEU A 1 125 ? 1.094 2.838 20.743 1.00 87.25 125 LEU A O 1
ATOM 910 N N . ASN A 1 126 ? 1.044 4.903 19.848 1.00 90.12 126 ASN A N 1
ATOM 911 C CA . ASN A 1 126 ? 1.106 5.616 21.115 1.00 90.12 126 ASN A CA 1
ATOM 912 C C . ASN A 1 126 ? -0.276 6.153 21.463 1.00 90.12 126 ASN A C 1
ATOM 914 O O . ASN A 1 126 ? -0.975 6.702 20.610 1.00 90.12 126 ASN A O 1
ATOM 918 N N . PHE A 1 127 ? -0.621 6.083 22.739 1.00 89.62 127 PHE A N 1
ATOM 919 C CA . PHE A 1 127 ? -1.847 6.662 23.262 1.00 89.62 127 PHE A CA 1
ATOM 920 C C . PHE A 1 127 ? -1.524 7.771 24.263 1.00 89.62 127 PHE A C 1
ATOM 922 O O . PHE A 1 127 ? -0.438 7.851 24.850 1.00 89.62 127 PHE A O 1
ATOM 929 N N . GLN A 1 128 ? -2.478 8.674 24.434 1.00 89.06 128 GLN A N 1
ATOM 930 C CA . GLN A 1 128 ? -2.534 9.567 25.579 1.00 89.06 128 GLN A CA 1
ATOM 931 C C . GLN A 1 128 ? -3.085 8.803 26.802 1.00 89.06 128 GLN A C 1
ATOM 933 O O . GLN A 1 128 ? -3.753 7.782 26.633 1.00 89.06 128 GLN A O 1
ATOM 938 N N . PRO A 1 129 ? -2.883 9.293 28.041 1.00 91.25 129 PRO A N 1
ATOM 939 C CA . PRO A 1 129 ? -3.416 8.639 29.244 1.00 91.25 129 PRO A CA 1
ATOM 940 C C . PRO A 1 129 ? -4.948 8.497 29.286 1.00 91.25 129 PRO A C 1
ATOM 942 O O . PRO A 1 129 ? -5.469 7.727 30.085 1.00 91.25 129 PRO A O 1
ATOM 945 N N . ASN A 1 130 ? -5.678 9.244 28.452 1.00 83.31 130 ASN A N 1
ATOM 946 C CA . ASN A 1 130 ? -7.133 9.146 28.298 1.00 83.31 130 ASN A CA 1
ATOM 947 C C . ASN A 1 130 ? -7.572 8.100 27.248 1.00 83.31 130 ASN A C 1
ATOM 949 O O . ASN A 1 130 ? -8.768 7.955 27.013 1.00 83.31 130 ASN A O 1
ATOM 953 N N . GLY A 1 131 ? -6.632 7.400 26.606 1.00 87.12 131 GLY A N 1
ATOM 954 C CA . GLY A 1 131 ? -6.899 6.404 25.568 1.00 87.12 131 GLY A CA 1
ATOM 955 C C . GLY A 1 131 ? -7.017 6.949 24.148 1.00 87.12 131 GLY A C 1
ATOM 956 O O . GLY A 1 131 ? -7.150 6.158 23.220 1.00 87.12 131 GLY A O 1
ATOM 957 N N . THR A 1 132 ? -6.924 8.265 23.943 1.00 83.94 132 THR A N 1
ATOM 958 C CA . THR A 1 132 ? -6.889 8.850 22.598 1.00 83.94 132 THR A CA 1
ATOM 959 C C . THR A 1 132 ? -5.584 8.469 21.905 1.00 83.94 132 THR A C 1
ATOM 961 O O . THR A 1 132 ? -4.499 8.705 22.446 1.00 83.94 132 THR A O 1
ATOM 964 N N . GLN A 1 133 ? -5.670 7.898 20.702 1.00 85.56 133 GLN A N 1
ATOM 965 C CA . GLN A 1 133 ? -4.483 7.623 19.897 1.00 85.56 133 GLN A CA 1
ATOM 966 C C . GLN A 1 133 ? -3.789 8.938 19.517 1.00 85.56 133 GLN A C 1
ATOM 968 O O . GLN A 1 133 ? -4.430 9.894 19.078 1.00 85.56 133 GLN A O 1
ATOM 973 N N . VAL A 1 134 ? -2.470 9.001 19.701 1.00 84.69 134 VAL A N 1
ATOM 974 C CA . VAL A 1 134 ? -1.669 10.141 19.242 1.00 84.69 134 VAL A CA 1
ATOM 975 C C . VAL A 1 134 ? -1.699 10.148 17.704 1.00 84.69 134 VAL A C 1
ATOM 977 O O . VAL A 1 134 ? -1.487 9.086 17.117 1.00 84.69 134 VAL A O 1
ATOM 980 N N . PRO A 1 135 ? -1.986 11.290 17.045 1.00 72.25 135 PRO A N 1
ATOM 981 C CA . PRO A 1 135 ? -2.114 11.363 15.590 1.00 72.25 135 PRO A CA 1
ATOM 982 C C . PRO A 1 135 ? -0.947 10.707 14.848 1.00 72.25 135 PRO A C 1
ATOM 984 O O . PRO A 1 135 ? 0.205 10.809 15.267 1.00 72.25 135 PRO A O 1
ATOM 987 N N . ALA A 1 136 ? -1.259 10.074 13.715 1.00 60.34 136 ALA A N 1
ATOM 988 C CA . ALA A 1 136 ? -0.328 9.298 12.893 1.00 60.34 136 ALA A CA 1
ATOM 989 C C . ALA A 1 136 ? 0.783 10.123 12.208 1.00 60.34 136 ALA A C 1
ATOM 991 O O . ALA A 1 136 ? 1.577 9.563 11.458 1.00 60.34 136 ALA A O 1
ATOM 992 N N . GLU A 1 137 ? 0.889 11.431 12.475 1.00 59.59 137 GLU A N 1
ATOM 993 C CA . GLU A 1 137 ? 1.977 12.286 11.964 1.00 59.59 137 GLU A CA 1
ATOM 994 C C . GLU A 1 137 ? 3.368 11.881 12.488 1.00 59.59 137 GLU A C 1
ATOM 996 O O . GLU A 1 137 ? 4.384 12.409 12.045 1.00 59.59 137 GLU A O 1
ATOM 1001 N N . GLY A 1 138 ? 3.433 10.896 13.385 1.00 56.34 138 GLY A N 1
ATOM 1002 C CA . GLY A 1 138 ? 4.644 10.140 13.658 1.00 56.34 138 GLY A CA 1
ATOM 1003 C C . GLY A 1 138 ? 4.295 8.692 13.951 1.00 56.34 138 GLY A C 1
ATOM 1004 O O . GLY A 1 138 ? 4.136 8.328 15.115 1.00 56.34 138 GLY A O 1
ATOM 1005 N N . TRP A 1 139 ? 4.173 7.861 12.911 1.00 68.81 139 TRP A N 1
ATOM 1006 C CA . TRP A 1 139 ? 4.338 6.418 13.077 1.00 68.81 139 TRP A CA 1
ATOM 1007 C C . TRP A 1 139 ? 5.666 6.195 13.794 1.00 68.81 139 TRP A C 1
ATOM 1009 O O . TRP A 1 139 ? 6.724 6.588 13.302 1.00 68.81 139 TRP A O 1
ATOM 1019 N N . VAL A 1 140 ? 5.602 5.670 15.015 1.00 79.50 140 VAL A N 1
ATOM 1020 C CA . VAL A 1 140 ? 6.806 5.465 15.809 1.00 79.50 140 VAL A CA 1
ATOM 1021 C C . VAL A 1 140 ? 7.347 4.091 15.469 1.00 79.50 140 VAL A C 1
ATOM 1023 O O . VAL A 1 140 ? 6.650 3.082 15.581 1.00 79.50 140 VAL A O 1
ATOM 1026 N N . GLU A 1 141 ? 8.599 4.072 15.031 1.00 77.81 141 GLU A N 1
ATOM 1027 C CA . GLU A 1 141 ? 9.351 2.839 14.847 1.00 77.81 141 GLU A CA 1
ATOM 1028 C C . GLU A 1 141 ? 9.353 2.039 16.158 1.00 77.81 141 GLU A C 1
ATOM 1030 O O . GLU A 1 141 ? 9.600 2.612 17.229 1.00 77.81 141 GLU A O 1
ATOM 1035 N N . PRO A 1 142 ? 9.091 0.723 16.115 1.00 79.00 142 PRO A N 1
ATOM 1036 C CA . PRO A 1 142 ? 9.189 -0.093 17.310 1.00 79.00 142 PRO A CA 1
ATOM 1037 C C . PRO A 1 142 ? 10.633 -0.079 17.831 1.00 79.00 142 PRO A C 1
ATOM 1039 O O . PRO A 1 142 ? 11.597 -0.107 17.065 1.00 79.00 142 PRO A O 1
ATOM 1042 N N . VAL A 1 143 ? 10.800 -0.098 19.159 1.00 77.88 143 VAL A N 1
ATOM 1043 C CA . VAL A 1 143 ? 12.130 -0.197 19.805 1.00 77.88 143 VAL A CA 1
ATOM 1044 C C . VAL A 1 143 ? 12.866 -1.469 19.366 1.00 77.88 143 VAL A C 1
ATOM 1046 O O . VAL A 1 143 ? 14.096 -1.517 19.358 1.00 77.88 143 VAL A O 1
ATOM 1049 N N . ARG A 1 144 ? 12.104 -2.500 18.990 1.00 82.25 144 ARG A N 1
ATOM 1050 C CA . ARG A 1 144 ? 12.592 -3.748 18.420 1.00 82.25 144 ARG A CA 1
ATOM 1051 C C . ARG A 1 144 ? 11.806 -4.061 17.152 1.00 82.25 144 ARG A C 1
ATOM 1053 O O . ARG A 1 144 ? 10.590 -4.177 17.201 1.00 82.25 144 ARG A O 1
ATOM 1060 N N . LYS A 1 145 ? 12.529 -4.212 16.048 1.00 84.75 145 LYS A N 1
ATOM 1061 C CA . LYS A 1 145 ? 11.978 -4.387 14.701 1.00 84.75 145 LYS A CA 1
ATOM 1062 C C . LYS A 1 145 ? 11.600 -5.822 14.346 1.00 84.75 145 LYS A C 1
ATOM 1064 O O . LYS A 1 145 ? 10.758 -6.013 13.483 1.00 84.75 145 LYS A O 1
ATOM 1069 N N . CYS A 1 146 ? 12.191 -6.795 15.029 1.00 89.25 146 CYS A N 1
ATOM 1070 C CA . CYS A 1 146 ? 11.954 -8.215 14.813 1.00 89.25 146 CYS A CA 1
ATOM 1071 C C . CYS A 1 146 ? 11.693 -8.911 16.143 1.00 89.25 146 CYS A C 1
ATOM 1073 O O . CYS A 1 146 ? 12.291 -8.544 17.160 1.00 89.25 146 CYS A O 1
ATOM 1075 N N . ALA A 1 147 ? 10.802 -9.892 16.162 1.00 91.31 147 ALA A N 1
ATOM 1076 C CA . ALA A 1 147 ? 10.535 -10.691 17.349 1.00 91.31 147 ALA A CA 1
ATOM 1077 C C . ALA A 1 147 ? 10.134 -12.118 16.966 1.00 91.31 147 ALA A C 1
ATOM 1079 O O . ALA A 1 147 ? 9.704 -12.350 15.849 1.00 91.31 147 ALA A O 1
ATOM 1080 N N . SER A 1 148 ? 10.230 -13.080 17.882 1.00 92.81 148 SER A N 1
ATOM 1081 C CA . SER A 1 148 ? 9.876 -14.488 17.615 1.00 92.81 148 SER A CA 1
ATOM 1082 C C . SER A 1 148 ? 8.412 -14.705 17.208 1.00 92.81 148 SER A C 1
ATOM 1084 O O . SER A 1 148 ? 8.065 -15.722 16.615 1.00 92.81 148 SER A O 1
ATOM 1086 N N . SER A 1 149 ? 7.527 -13.769 17.543 1.00 93.25 149 SER A N 1
ATOM 1087 C CA . SER A 1 149 ? 6.127 -13.764 17.133 1.00 93.25 149 SER A CA 1
ATOM 1088 C C . SER A 1 149 ? 5.563 -12.347 17.202 1.00 93.25 149 SER A C 1
ATOM 1090 O O . SER A 1 149 ? 6.145 -11.467 17.838 1.00 93.25 149 SER A O 1
ATOM 1092 N N . LEU A 1 150 ? 4.389 -12.124 16.603 1.00 89.94 150 LEU A N 1
ATOM 1093 C CA . LEU A 1 150 ? 3.731 -10.814 16.664 1.00 89.94 150 LEU A CA 1
ATOM 1094 C C . LEU A 1 150 ? 3.398 -10.408 18.106 1.00 89.94 150 LEU A C 1
ATOM 1096 O O . LEU A 1 150 ? 3.335 -9.220 18.403 1.00 89.94 150 LEU A O 1
ATOM 1100 N N . LEU A 1 151 ? 3.223 -11.381 19.007 1.00 93.50 151 LEU A N 1
ATOM 1101 C CA . LEU A 1 151 ? 2.943 -11.143 20.425 1.00 93.50 151 LEU A CA 1
ATOM 1102 C C . LEU A 1 151 ? 4.175 -10.664 21.201 1.00 93.50 151 LEU A C 1
ATOM 1104 O O . LEU A 1 151 ? 4.039 -10.008 22.231 1.00 93.50 151 LEU A O 1
ATOM 1108 N N . ASP A 1 152 ? 5.373 -10.943 20.687 1.00 94.19 152 ASP A N 1
ATOM 1109 C CA . ASP A 1 152 ? 6.642 -10.524 21.285 1.00 94.19 152 ASP A CA 1
ATOM 1110 C C . ASP A 1 152 ? 7.055 -9.104 20.855 1.00 94.19 152 ASP A C 1
ATOM 1112 O O . ASP A 1 152 ? 8.073 -8.569 21.315 1.00 94.19 152 ASP A O 1
ATOM 1116 N N . CYS A 1 153 ? 6.273 -8.479 19.971 1.00 93.31 153 CYS A N 1
ATOM 1117 C CA . CYS A 1 153 ? 6.528 -7.132 19.496 1.00 93.31 153 CYS A CA 1
ATOM 1118 C C . CYS A 1 153 ? 6.225 -6.077 20.566 1.00 93.31 153 CYS A C 1
ATOM 1120 O O . CYS A 1 153 ? 5.195 -6.140 21.243 1.00 93.31 153 CYS A O 1
ATOM 1122 N N . PRO A 1 154 ? 7.106 -5.073 20.735 1.00 93.69 154 PRO A N 1
ATOM 1123 C CA . PRO A 1 154 ? 6.897 -4.040 21.734 1.00 93.69 154 PRO A CA 1
ATOM 1124 C C . PRO A 1 154 ? 5.711 -3.159 21.347 1.00 93.69 154 PRO A C 1
ATOM 1126 O O . PRO A 1 154 ? 5.549 -2.790 20.188 1.00 93.69 154 PRO A O 1
ATOM 1129 N N . CYS A 1 155 ? 4.928 -2.753 22.340 1.00 93.88 155 CYS A N 1
ATOM 1130 C CA . CYS A 1 155 ? 3.895 -1.742 22.159 1.00 93.88 155 CYS A CA 1
ATOM 1131 C C . CYS A 1 155 ? 4.408 -0.339 22.480 1.00 93.88 155 CYS A C 1
ATOM 1133 O O . CYS A 1 155 ? 5.412 -0.157 23.172 1.00 93.88 155 CYS A O 1
ATOM 1135 N N . GLY A 1 156 ? 3.705 0.665 21.956 1.00 92.62 156 GLY A N 1
ATOM 1136 C CA . GLY A 1 156 ? 4.032 2.066 22.179 1.00 92.62 156 GLY A CA 1
ATOM 1137 C C . GLY A 1 156 ? 3.717 2.533 23.601 1.00 92.62 156 GLY A C 1
ATOM 1138 O O . GLY A 1 156 ? 3.253 1.794 24.472 1.00 92.62 156 GLY A O 1
ATOM 1139 N N . ARG A 1 157 ? 3.960 3.816 23.853 1.00 93.25 157 ARG A N 1
ATOM 1140 C CA . ARG A 1 157 ? 3.625 4.481 25.111 1.00 93.25 157 ARG A CA 1
ATOM 1141 C C . ARG A 1 157 ? 2.115 4.440 25.345 1.00 93.25 157 ARG A C 1
ATOM 1143 O O . ARG A 1 157 ? 1.332 4.729 24.445 1.00 93.25 157 ARG A O 1
ATOM 1150 N N . GLU A 1 158 ? 1.728 4.137 26.583 1.00 94.69 158 GLU A N 1
ATOM 1151 C CA . GLU A 1 158 ? 0.333 3.914 26.985 1.00 94.69 158 GLU A CA 1
ATOM 1152 C C . GLU A 1 158 ? -0.375 2.770 26.226 1.00 94.69 158 GLU A C 1
ATOM 1154 O O . GLU A 1 158 ? -1.598 2.680 26.277 1.00 94.69 158 GLU A O 1
ATOM 1159 N N . ALA A 1 159 ? 0.362 1.869 25.568 1.00 93.94 159 ALA A N 1
ATOM 1160 C CA . ALA A 1 159 ? -0.193 0.706 24.880 1.00 93.94 159 ALA A CA 1
ATOM 1161 C C . ALA A 1 159 ? 0.182 -0.619 25.571 1.00 93.94 159 ALA A C 1
ATOM 1163 O O . ALA A 1 159 ? 1.156 -0.690 26.321 1.00 93.94 159 ALA A O 1
ATOM 1164 N N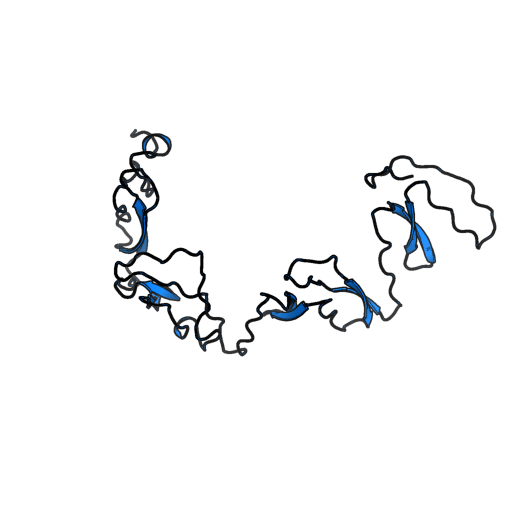 . GLN A 1 160 ? -0.587 -1.672 25.302 1.00 94.38 160 GLN A N 1
ATOM 1165 C CA . GLN A 1 160 ? -0.308 -3.053 25.703 1.00 94.38 160 GLN A CA 1
ATOM 1166 C C . GLN A 1 160 ? -0.620 -4.018 24.558 1.00 94.38 160 GLN A C 1
ATOM 1168 O O . GLN A 1 160 ? -1.515 -3.741 23.757 1.00 94.38 160 GLN A O 1
ATOM 1173 N N . MET A 1 161 ? 0.104 -5.137 24.485 1.00 93.69 161 MET A N 1
ATOM 1174 C CA . MET A 1 161 ? -0.174 -6.186 23.504 1.00 93.69 161 MET A CA 1
ATOM 1175 C C . MET A 1 161 ? -1.470 -6.884 23.889 1.00 93.69 161 MET A C 1
ATOM 1177 O O . MET A 1 161 ? -1.695 -7.178 25.063 1.00 93.69 161 MET A O 1
ATOM 1181 N N . CYS A 1 162 ? -2.323 -7.120 22.900 1.00 92.44 162 CYS A N 1
ATOM 1182 C CA . CYS A 1 162 ? -3.558 -7.841 23.091 1.00 92.44 162 CYS A CA 1
ATOM 1183 C C . CYS A 1 162 ? -3.540 -9.164 22.342 1.00 92.44 162 CYS A C 1
ATOM 1185 O O . CYS A 1 162 ? -3.803 -9.197 21.141 1.00 92.44 162 CYS A O 1
ATOM 1187 N N . ASP A 1 163 ? -3.267 -10.250 23.066 1.00 91.75 163 ASP A N 1
ATOM 1188 C CA . ASP A 1 163 ? -3.036 -11.575 22.484 1.00 91.75 163 ASP A CA 1
ATOM 1189 C C . ASP A 1 163 ? -4.203 -12.070 21.626 1.00 91.75 163 ASP A C 1
ATOM 1191 O O . ASP A 1 163 ? -3.994 -12.636 20.556 1.00 91.75 163 ASP A O 1
ATOM 1195 N N . SER A 1 164 ? -5.442 -11.802 22.048 1.00 88.81 164 SER A N 1
ATOM 1196 C CA . SER A 1 164 ? -6.642 -12.198 21.302 1.00 88.81 164 SER A CA 1
ATOM 1197 C C . SER A 1 164 ? -6.835 -11.436 19.991 1.00 88.81 164 SER A C 1
ATOM 1199 O O . SER A 1 164 ? -7.520 -11.931 19.099 1.00 88.81 164 SER A O 1
ATOM 1201 N N . LEU A 1 165 ? -6.239 -10.247 19.867 1.00 87.81 165 LEU A N 1
ATOM 1202 C CA . LEU A 1 165 ? -6.296 -9.412 18.666 1.00 87.81 165 LEU A CA 1
ATOM 1203 C C . LEU A 1 165 ? -4.985 -9.433 17.868 1.00 87.81 165 LEU A C 1
ATOM 1205 O O . LEU A 1 165 ? -4.953 -8.895 16.763 1.00 87.81 165 LEU A O 1
ATOM 1209 N N . GLY A 1 166 ? -3.907 -9.997 18.424 1.00 89.81 166 GLY A N 1
ATOM 1210 C CA . GLY A 1 166 ? -2.576 -10.010 17.816 1.00 89.81 166 GLY A CA 1
ATOM 1211 C C . GLY A 1 166 ? -1.999 -8.616 17.550 1.00 89.81 166 GLY A C 1
ATOM 1212 O O . GLY A 1 166 ? -1.286 -8.435 16.567 1.00 89.81 166 GLY A O 1
ATOM 1213 N N . ARG A 1 167 ? -2.353 -7.607 18.362 1.00 91.12 167 ARG A N 1
ATOM 1214 C CA . ARG A 1 167 ? -1.906 -6.216 18.165 1.00 91.12 167 ARG A CA 1
ATOM 1215 C C . ARG A 1 167 ? -1.908 -5.391 19.448 1.00 91.12 167 ARG A C 1
ATOM 1217 O O . ARG A 1 167 ? -2.587 -5.723 20.417 1.00 91.12 167 ARG A O 1
ATOM 1224 N N . CYS A 1 168 ? -1.210 -4.260 19.413 1.00 91.50 168 CYS A N 1
ATOM 1225 C CA . CYS A 1 168 ? -1.184 -3.294 20.505 1.00 91.50 168 CYS A CA 1
ATOM 1226 C C . CYS A 1 168 ? -2.469 -2.455 20.579 1.00 91.50 168 CYS A C 1
ATOM 1228 O O . CYS A 1 168 ? -2.906 -1.894 19.576 1.00 91.50 168 CYS A O 1
ATOM 1230 N N . ILE A 1 169 ? -3.026 -2.314 21.782 1.00 91.88 169 ILE A N 1
ATOM 1231 C CA . ILE A 1 169 ? -4.181 -1.458 22.104 1.00 91.88 169 ILE A CA 1
ATOM 1232 C C . ILE A 1 169 ? -3.832 -0.512 23.258 1.00 91.88 169 ILE A C 1
ATOM 1234 O O . ILE A 1 169 ? -2.795 -0.675 23.896 1.00 91.88 169 ILE A O 1
ATOM 1238 N N . PHE A 1 170 ? -4.696 0.451 23.582 1.00 92.12 170 PHE A N 1
ATOM 1239 C CA . PHE A 1 170 ? -4.523 1.281 24.778 1.00 92.12 170 PHE A CA 1
ATOM 1240 C C . PHE A 1 170 ? -4.467 0.418 26.050 1.00 92.12 170 PHE A C 1
ATOM 1242 O O . PHE A 1 170 ? -5.340 -0.418 26.275 1.00 92.12 170 PHE A O 1
ATOM 1249 N N . LYS A 1 171 ? -3.483 0.643 26.931 1.00 93.50 171 LYS A N 1
ATOM 1250 C CA . LYS A 1 171 ? -3.277 -0.183 28.137 1.00 93.50 171 LYS A CA 1
ATOM 1251 C C . LYS A 1 171 ? -4.437 -0.143 29.141 1.00 93.50 171 LYS A C 1
ATOM 1253 O O . LYS A 1 171 ? -4.555 -1.024 29.983 1.00 93.50 171 LYS A O 1
ATOM 1258 N N . GLY A 1 172 ? -5.272 0.899 29.087 1.00 88.75 172 GLY A N 1
ATOM 1259 C CA . GLY A 1 172 ? -6.485 1.002 29.901 1.00 88.75 172 GLY A CA 1
ATOM 1260 C C . GLY A 1 172 ? -7.703 0.290 29.302 1.00 88.75 172 GLY A C 1
ATOM 1261 O O . GLY A 1 172 ? -8.732 0.207 29.969 1.00 88.75 172 GLY A O 1
ATOM 1262 N N . ALA A 1 173 ? -7.612 -0.207 28.065 1.00 88.56 173 ALA A N 1
ATOM 1263 C CA . ALA A 1 173 ? -8.666 -0.983 27.425 1.00 88.56 173 ALA A CA 1
ATOM 1264 C C . ALA A 1 173 ? -8.514 -2.474 27.755 1.00 88.56 173 ALA A C 1
ATOM 1266 O O . ALA A 1 173 ? -7.405 -3.001 27.829 1.00 88.56 173 ALA A O 1
ATOM 1267 N N . ALA A 1 174 ? -9.637 -3.165 27.948 1.00 88.88 174 ALA A N 1
ATOM 1268 C CA . ALA A 1 174 ? -9.632 -4.615 28.092 1.00 88.88 174 ALA A CA 1
ATOM 1269 C C . ALA A 1 174 ? -9.388 -5.281 26.734 1.00 88.88 174 ALA A C 1
ATOM 1271 O O . ALA A 1 174 ? -9.895 -4.821 25.712 1.00 88.88 174 ALA A O 1
ATOM 1272 N N . CYS A 1 175 ? -8.652 -6.389 26.739 1.00 91.50 175 CYS A N 1
ATOM 1273 C CA . CYS A 1 175 ? -8.591 -7.274 25.588 1.00 91.50 175 CYS A CA 1
ATOM 1274 C C . CYS A 1 175 ? -9.923 -7.964 25.357 1.00 91.50 175 CYS A C 1
ATOM 1276 O O . CYS A 1 175 ? -10.544 -8.440 26.308 1.00 91.50 175 CYS A O 1
ATOM 1278 N N . CYS A 1 176 ? -10.330 -8.057 24.093 1.00 91.06 176 CYS A N 1
ATOM 1279 C CA . CYS A 1 176 ? -11.584 -8.713 23.767 1.00 91.06 176 CYS A CA 1
ATOM 1280 C C . CYS A 1 176 ? -11.426 -10.202 24.019 1.00 91.06 176 CYS A C 1
ATOM 1282 O O . CYS A 1 176 ? -10.464 -10.822 23.563 1.00 91.06 176 CYS A O 1
ATOM 1284 N N . THR A 1 177 ? -12.354 -10.776 24.766 1.00 90.94 177 THR A N 1
ATOM 1285 C CA . THR A 1 177 ? -12.447 -12.225 24.899 1.00 90.94 177 THR A CA 1
ATOM 1286 C C . THR A 1 177 ? -13.034 -12.824 23.617 1.00 90.94 177 THR A C 1
ATOM 1288 O O . THR A 1 177 ? -13.554 -12.114 22.757 1.00 90.94 177 THR A O 1
ATOM 1291 N N . TYR A 1 178 ? -12.935 -14.144 23.453 1.00 87.44 178 TYR A N 1
ATOM 1292 C CA . TYR A 1 178 ? -13.392 -14.836 22.235 1.00 87.44 178 TYR A CA 1
ATOM 1293 C C . TYR A 1 178 ? -14.912 -14.711 21.994 1.00 87.44 178 TYR A C 1
ATOM 1295 O O . TYR A 1 178 ? -15.400 -14.927 20.889 1.00 87.44 178 TYR A O 1
ATOM 1303 N N . ASP A 1 179 ? -15.661 -14.372 23.041 1.00 91.62 179 ASP A N 1
ATOM 1304 C CA . ASP A 1 179 ? -17.095 -14.100 23.054 1.00 91.62 179 ASP A CA 1
ATOM 1305 C C . ASP A 1 179 ? -17.421 -12.601 22.982 1.00 91.62 179 ASP A C 1
ATOM 1307 O O . ASP A 1 179 ? -18.553 -12.218 23.258 1.00 91.62 179 ASP A O 1
ATOM 1311 N N . GLN A 1 180 ? -16.459 -11.750 22.615 1.00 94.19 180 GLN A N 1
ATOM 1312 C CA . GLN A 1 180 ? -16.638 -10.315 22.408 1.00 94.19 180 GLN A CA 1
ATOM 1313 C C . GLN A 1 180 ? -16.232 -9.905 20.992 1.00 94.19 180 GLN A C 1
ATOM 1315 O O . GLN A 1 180 ? -15.384 -10.527 20.357 1.00 94.19 180 GLN A O 1
ATOM 1320 N N . LYS A 1 181 ? -16.825 -8.817 20.495 1.00 91.38 181 LYS A N 1
ATOM 1321 C CA . LYS A 1 181 ? -16.373 -8.134 19.279 1.00 91.38 181 LYS A CA 1
ATOM 1322 C C . LYS A 1 181 ? -15.681 -6.826 19.622 1.00 91.38 181 LYS A C 1
ATOM 1324 O O . LYS A 1 181 ? -16.022 -6.172 20.607 1.00 91.38 181 LYS A O 1
ATOM 1329 N N . LEU A 1 182 ? -14.745 -6.429 18.772 1.00 90.81 182 LEU A N 1
ATOM 1330 C CA . LEU A 1 182 ? -14.120 -5.121 18.838 1.00 90.81 182 LEU A CA 1
ATOM 1331 C C . LEU A 1 182 ? -15.031 -4.071 18.189 1.00 90.81 182 LEU A C 1
ATOM 1333 O O . LEU A 1 182 ? -15.438 -4.219 17.037 1.00 90.81 182 LEU A O 1
ATOM 1337 N N . CYS A 1 183 ? -15.316 -2.999 18.916 1.00 92.19 183 CYS A N 1
ATOM 1338 C CA . CYS A 1 183 ? -16.056 -1.841 18.437 1.00 92.19 183 CYS A CA 1
ATOM 1339 C C . CYS A 1 183 ? -15.133 -0.625 18.383 1.00 92.19 183 CYS A C 1
ATOM 1341 O O . CYS A 1 183 ? -14.536 -0.255 19.395 1.00 92.19 183 CYS A O 1
ATOM 1343 N N . VAL A 1 184 ? -15.055 0.018 17.218 1.00 91.44 184 VAL A N 1
ATOM 1344 C CA . VAL A 1 184 ? -14.332 1.282 17.031 1.00 91.44 184 VAL A CA 1
ATOM 1345 C C . VAL A 1 184 ? -15.325 2.425 17.183 1.00 91.44 184 VAL A C 1
ATOM 1347 O O . VAL A 1 184 ? -16.289 2.520 16.427 1.00 91.44 184 VAL A O 1
ATOM 1350 N N . LEU A 1 185 ? -15.109 3.274 18.182 1.00 93.12 185 LEU A N 1
ATOM 1351 C CA . LEU A 1 185 ? -15.967 4.411 18.484 1.00 93.12 185 LEU A CA 1
ATOM 1352 C C . LEU A 1 185 ? -15.283 5.686 18.028 1.00 93.12 185 LEU A C 1
ATOM 1354 O O . LEU A 1 185 ? -14.152 5.947 18.430 1.00 93.12 185 LEU A O 1
ATOM 1358 N N . THR A 1 186 ? -15.981 6.483 17.232 1.00 93.81 186 THR A N 1
ATOM 1359 C CA . THR A 1 186 ? -15.497 7.777 16.753 1.00 93.81 186 THR A CA 1
ATOM 1360 C C . THR A 1 186 ? -16.123 8.891 17.582 1.00 93.81 186 THR A C 1
ATOM 1362 O O . THR A 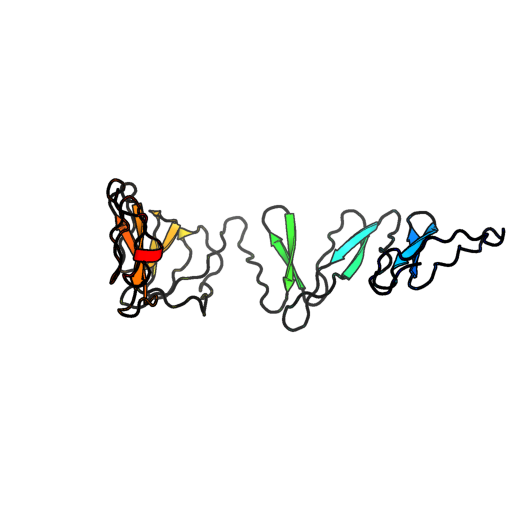1 186 ? -17.346 8.996 17.659 1.00 93.81 186 THR A O 1
ATOM 1365 N N . ASP A 1 187 ? -15.287 9.710 18.212 1.00 91.88 187 ASP A N 1
ATOM 1366 C CA . ASP A 1 187 ? -15.707 10.854 19.012 1.00 91.88 187 ASP A CA 1
ATOM 1367 C C . ASP A 1 187 ? -15.609 12.132 18.172 1.00 91.88 187 ASP A C 1
ATOM 1369 O O . ASP A 1 187 ? -14.627 12.350 17.457 1.00 91.88 187 ASP A O 1
ATOM 1373 N N . TYR A 1 188 ? -16.620 12.993 18.275 1.00 94.31 188 TYR A N 1
ATOM 1374 C CA . TYR A 1 188 ? -16.650 14.283 17.590 1.00 94.31 188 TYR A CA 1
ATOM 1375 C C . TYR A 1 188 ? -16.751 15.437 18.584 1.00 94.31 188 TYR A C 1
ATOM 1377 O O . TYR A 1 188 ? -17.168 15.267 19.730 1.00 94.31 188 TYR A O 1
ATOM 1385 N N . GLY A 1 189 ? -16.330 16.624 18.168 1.00 93.19 189 GLY A N 1
ATOM 1386 C CA . GLY A 1 189 ? -16.543 17.871 18.885 1.00 93.19 189 GLY A CA 1
ATOM 1387 C C . GLY A 1 189 ? -17.967 18.401 18.674 1.00 93.19 189 GLY A C 1
ATOM 1388 O O . GLY A 1 189 ? -18.679 17.931 17.785 1.00 93.19 189 GLY A O 1
ATOM 1389 N N . PRO A 1 190 ? -18.397 19.407 19.455 1.00 93.25 190 PRO A N 1
ATOM 1390 C CA . PRO A 1 190 ? -19.678 20.089 19.239 1.00 93.25 190 PRO A CA 1
ATOM 1391 C C . PRO A 1 190 ? -19.812 20.751 17.857 1.00 93.25 190 PRO A C 1
ATOM 1393 O O . PRO A 1 190 ? -20.918 21.015 17.402 1.00 93.25 190 PRO A O 1
ATOM 1396 N N . ASP A 1 191 ? -18.689 21.030 17.198 1.00 93.38 191 ASP A N 1
ATOM 1397 C CA . ASP A 1 191 ? -18.585 21.568 15.839 1.00 93.38 191 ASP A CA 1
ATOM 1398 C C . ASP A 1 191 ? -18.603 20.480 14.748 1.00 93.38 191 ASP A C 1
ATOM 1400 O O . ASP A 1 191 ? -18.517 20.789 13.559 1.00 93.38 191 ASP A O 1
ATOM 1404 N N . GLY A 1 192 ? -18.715 19.205 15.133 1.00 93.19 192 GLY A N 1
ATOM 1405 C CA . GLY A 1 192 ? -18.687 18.068 14.219 1.00 93.19 192 GLY A CA 1
ATOM 1406 C C . GLY A 1 192 ? -17.294 17.707 13.703 1.00 93.19 192 GLY A C 1
ATOM 1407 O O . GLY A 1 192 ? -17.198 16.922 12.762 1.00 93.19 192 GLY A O 1
ATOM 1408 N N . GLN A 1 193 ? -16.219 18.245 14.291 1.00 93.50 193 GLN A N 1
ATOM 1409 C CA . GLN A 1 193 ? -14.849 17.838 13.968 1.00 93.50 193 GLN A CA 1
ATOM 1410 C C . GLN A 1 193 ? -14.476 16.542 14.688 1.00 93.50 193 GLN A C 1
ATOM 1412 O O . GLN A 1 193 ? -14.894 16.315 15.821 1.00 93.50 193 GLN A O 1
ATOM 1417 N N . LEU A 1 194 ? -13.681 15.689 14.044 1.00 91.31 194 LEU A N 1
ATOM 1418 C CA . LEU A 1 194 ? -13.172 14.459 14.653 1.00 91.31 194 LEU A CA 1
ATOM 1419 C C . LEU A 1 194 ? -12.251 14.808 15.833 1.00 91.31 194 LEU A C 1
ATOM 1421 O O . LEU A 1 194 ? -11.221 15.451 15.638 1.00 91.31 194 LEU A O 1
ATOM 1425 N N . THR A 1 195 ? -12.594 14.370 17.046 1.00 89.38 195 THR A N 1
ATOM 1426 C CA . THR A 1 195 ? -11.767 14.596 18.249 1.00 89.38 195 THR A CA 1
ATOM 1427 C C . THR A 1 195 ? -10.951 13.372 18.639 1.00 89.38 195 THR A C 1
ATOM 1429 O O . THR A 1 195 ? -9.932 13.505 19.317 1.00 89.38 195 THR A O 1
ATOM 1432 N N . GLY A 1 196 ? -11.348 12.185 18.181 1.00 86.31 196 GLY A N 1
ATOM 1433 C CA . GLY A 1 196 ? -10.568 10.971 18.358 1.00 86.31 196 GLY A CA 1
ATOM 1434 C C . GLY A 1 196 ? -11.349 9.709 18.028 1.00 86.31 196 GLY A C 1
ATOM 1435 O O . GLY A 1 196 ? -12.496 9.743 17.584 1.00 86.31 196 GLY A O 1
ATOM 1436 N N . TYR A 1 197 ? -10.707 8.576 18.265 1.00 88.56 197 TYR A N 1
ATOM 1437 C CA . TYR A 1 197 ? -11.341 7.269 18.256 1.00 88.56 197 TYR A CA 1
ATOM 1438 C C . TYR A 1 197 ? -10.842 6.455 19.442 1.00 88.56 197 TYR A C 1
ATOM 1440 O O . TYR A 1 197 ? -9.727 6.659 19.931 1.00 88.56 197 TYR A O 1
ATOM 1448 N N . ARG A 1 198 ? -11.679 5.531 19.901 1.00 86.44 198 ARG A N 1
ATOM 1449 C CA . ARG A 1 198 ? -11.326 4.541 20.916 1.00 86.44 198 ARG A CA 1
ATOM 1450 C C . ARG A 1 198 ? -11.880 3.185 20.535 1.00 86.44 198 ARG A C 1
ATOM 1452 O O . ARG A 1 198 ? -12.912 3.086 19.879 1.00 86.44 198 ARG A O 1
ATOM 1459 N N . GLU A 1 199 ? -11.218 2.145 21.001 1.00 88.06 199 GLU A N 1
ATOM 1460 C CA . GLU A 1 199 ? -11.657 0.775 20.800 1.00 88.06 199 GLU A CA 1
ATOM 1461 C C . GLU A 1 199 ? -12.187 0.210 22.111 1.00 88.06 199 GLU A C 1
ATOM 1463 O O . GLU A 1 199 ? -11.589 0.411 23.170 1.00 88.06 199 GLU A O 1
ATOM 1468 N N . ILE A 1 200 ? -13.320 -0.481 22.044 1.00 88.44 200 ILE A N 1
ATOM 1469 C CA . ILE A 1 200 ? -13.887 -1.194 23.186 1.00 88.44 200 ILE A CA 1
ATOM 1470 C C . ILE A 1 200 ? -14.263 -2.614 22.784 1.00 88.44 200 ILE A C 1
ATOM 1472 O O . ILE A 1 200 ? -14.565 -2.885 21.622 1.00 88.44 200 ILE A O 1
ATOM 1476 N N . CYS A 1 201 ? -14.311 -3.504 23.764 1.00 91.69 201 CYS A N 1
ATOM 1477 C CA . CYS A 1 201 ? -14.849 -4.842 23.582 1.00 91.69 201 CYS A CA 1
ATOM 1478 C C . CYS A 1 201 ? -16.319 -4.861 23.977 1.00 91.69 201 CYS A C 1
ATOM 1480 O O . CYS A 1 201 ? -16.705 -4.302 25.006 1.00 91.69 201 CYS A O 1
ATOM 1482 N N . TRP A 1 202 ? -17.141 -5.470 23.130 1.00 94.25 202 TRP A N 1
ATOM 1483 C CA . TRP A 1 202 ? -18.591 -5.458 23.260 1.00 94.25 202 TRP A CA 1
ATOM 1484 C C . TRP A 1 202 ? -19.192 -6.835 23.017 1.00 94.25 202 TRP A C 1
ATOM 1486 O O . TRP A 1 202 ? -18.546 -7.723 22.462 1.00 94.25 202 TRP A O 1
ATOM 1496 N N . LEU A 1 203 ? -20.451 -7.011 23.408 1.00 93.62 203 LEU A N 1
ATOM 1497 C CA . LEU A 1 203 ? -21.172 -8.253 23.156 1.00 93.62 203 LEU A CA 1
ATOM 1498 C C . LEU A 1 203 ? -21.395 -8.438 21.637 1.00 93.62 203 LEU A C 1
ATOM 1500 O O . LEU A 1 203 ? -21.845 -7.499 20.974 1.00 93.62 203 LEU A O 1
ATOM 1504 N N . PRO A 1 204 ? -21.129 -9.624 21.054 1.00 93.06 204 PRO A N 1
ATOM 1505 C CA . PRO A 1 204 ? -21.229 -9.858 19.612 1.00 93.06 204 PRO A CA 1
ATOM 1506 C C . PRO A 1 204 ? -22.630 -9.594 19.060 1.00 93.06 204 PRO A C 1
ATOM 1508 O O . PRO A 1 204 ? -22.780 -9.055 17.962 1.00 93.06 204 PRO A O 1
ATOM 1511 N N . THR A 1 205 ? -23.643 -9.937 19.857 1.00 95.00 205 THR A N 1
ATOM 1512 C CA . THR A 1 205 ? -25.067 -9.833 19.525 1.00 95.00 205 THR A CA 1
ATOM 1513 C C . THR A 1 205 ? -25.636 -8.429 19.689 1.00 95.00 205 THR A C 1
ATOM 1515 O O . THR A 1 205 ? -26.740 -8.176 19.217 1.00 95.00 205 THR A O 1
ATOM 1518 N N . GLU A 1 206 ? -24.923 -7.523 20.360 1.00 95.19 206 GLU A N 1
ATOM 1519 C CA . GLU A 1 206 ? -25.384 -6.155 20.578 1.00 95.19 206 GLU A CA 1
ATOM 1520 C C . GLU A 1 206 ? -24.711 -5.188 19.609 1.00 95.19 206 GLU A C 1
ATOM 1522 O O . GLU A 1 206 ? -23.535 -5.353 19.284 1.00 95.19 206 GLU A O 1
ATOM 1527 N N . PRO A 1 207 ? -25.415 -4.157 19.137 1.00 94.19 207 PRO A N 1
ATOM 1528 C CA . PRO A 1 207 ? -24.820 -3.166 18.258 1.00 94.19 207 PRO A CA 1
ATOM 1529 C C . PRO A 1 207 ? -23.769 -2.324 19.012 1.00 94.19 207 PRO A C 1
ATOM 1531 O O . PRO A 1 207 ? -23.934 -2.024 20.195 1.00 94.19 207 PRO A O 1
ATOM 1534 N N . CYS A 1 208 ? -22.675 -1.942 18.344 1.00 94.62 208 CYS A N 1
ATOM 1535 C CA . CYS A 1 208 ? -21.560 -1.221 18.985 1.00 94.62 208 CYS A CA 1
ATOM 1536 C C . CYS A 1 208 ? -22.009 0.164 19.468 1.00 94.62 208 CYS A C 1
ATOM 1538 O O . CYS A 1 208 ? -22.535 0.896 18.638 1.00 94.62 208 CYS A O 1
ATOM 1540 N N . PRO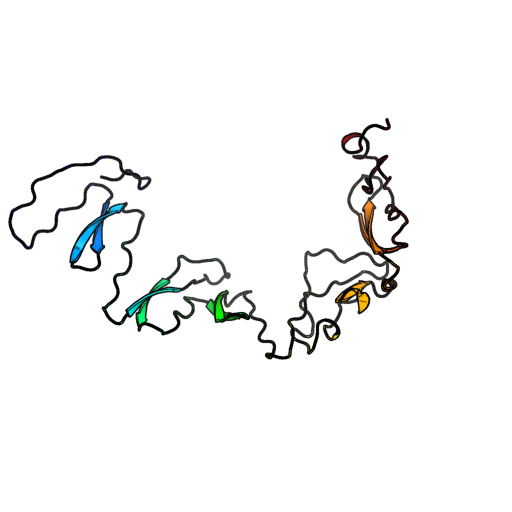 A 1 209 ? -21.815 0.589 20.730 1.00 96.12 209 PRO A N 1
ATOM 1541 C CA . PRO A 1 209 ? -22.291 1.900 21.183 1.00 96.12 209 PRO A CA 1
ATOM 1542 C C . PRO A 1 209 ? -21.678 3.036 20.355 1.00 96.12 209 PRO A C 1
ATOM 1544 O O . PRO A 1 209 ? -20.617 2.875 19.772 1.00 96.12 209 PRO A O 1
ATOM 1547 N N . CYS A 1 210 ? -22.328 4.194 20.300 1.00 96.56 210 CYS A N 1
ATOM 1548 C CA . CYS A 1 210 ? -21.779 5.342 19.583 1.00 96.56 210 CYS A CA 1
ATOM 1549 C C . CYS A 1 210 ? -20.739 6.102 20.426 1.00 96.56 210 CYS A C 1
ATOM 1551 O O . CYS A 1 210 ? -20.773 6.071 21.661 1.00 96.56 210 CYS A O 1
ATOM 1553 N N . GLY A 1 211 ? -19.803 6.781 19.757 1.00 94.31 211 GLY A N 1
ATOM 1554 C CA . GLY A 1 211 ? -18.851 7.683 20.405 1.00 94.31 211 GLY A CA 1
ATOM 1555 C C . GLY A 1 211 ? -19.509 8.974 20.907 1.00 94.31 211 GLY A C 1
ATOM 1556 O O . GLY A 1 211 ? -20.690 9.242 20.672 1.00 94.31 211 GLY A O 1
ATOM 1557 N N . ALA A 1 212 ? -18.749 9.791 21.625 1.00 94.44 212 ALA A N 1
ATOM 1558 C CA . ALA A 1 212 ? -19.181 11.083 22.135 1.00 94.44 212 ALA A CA 1
ATOM 1559 C C . ALA A 1 212 ? -19.602 12.017 20.988 1.00 94.44 212 ALA A C 1
ATOM 1561 O O . ALA A 1 212 ? -18.925 12.105 19.964 1.00 94.44 212 ALA A O 1
ATOM 1562 N N . ASN A 1 213 ? -20.719 12.726 21.187 1.00 95.44 213 ASN A N 1
ATOM 1563 C CA . ASN A 1 213 ? -21.342 13.620 20.203 1.00 95.44 213 ASN A CA 1
ATOM 1564 C C . ASN A 1 213 ? -21.694 12.943 18.864 1.00 95.44 213 ASN A C 1
ATOM 1566 O O . ASN A 1 213 ? -21.682 13.594 17.823 1.00 95.44 213 ASN A O 1
ATOM 1570 N N . THR A 1 214 ? -22.027 11.647 18.887 1.00 96.62 214 THR A N 1
ATOM 1571 C CA . THR A 1 214 ? -22.542 10.927 17.714 1.00 96.62 214 THR A CA 1
ATOM 1572 C C . THR A 1 214 ? -23.856 10.216 18.001 1.00 96.62 214 THR A C 1
ATOM 1574 O O . THR A 1 214 ? -24.172 9.868 19.141 1.00 96.62 214 THR A O 1
ATOM 1577 N N . HIS A 1 215 ? -24.617 9.975 16.938 1.00 95.31 215 HIS A N 1
ATOM 1578 C CA . HIS A 1 215 ? -25.899 9.289 16.962 1.00 95.31 215 HIS A CA 1
ATOM 1579 C C . HIS A 1 215 ? -25.918 8.178 15.917 1.00 95.31 215 HIS A C 1
ATOM 1581 O O . HIS A 1 215 ? -25.436 8.358 14.798 1.00 95.31 215 HIS A O 1
ATOM 1587 N N . ARG A 1 216 ? -26.505 7.034 16.279 1.00 95.75 216 ARG A N 1
ATOM 1588 C CA . ARG A 1 216 ? -26.702 5.915 15.358 1.00 95.75 216 ARG A CA 1
ATOM 1589 C C . ARG A 1 216 ? -27.755 6.284 14.316 1.00 95.75 216 ARG A C 1
ATOM 1591 O O . ARG A 1 216 ? -28.840 6.742 14.680 1.00 95.75 216 ARG A O 1
ATOM 1598 N N . CYS A 1 217 ? -27.460 6.041 13.046 1.00 95.12 217 CYS A N 1
ATOM 1599 C CA . CYS A 1 217 ? -28.459 6.124 11.989 1.00 95.12 217 CYS A CA 1
ATOM 1600 C C . CYS A 1 217 ? -29.515 5.005 12.127 1.00 95.12 217 CYS A C 1
ATOM 1602 O O . CYS A 1 217 ? -29.154 3.859 12.408 1.00 95.12 217 CYS A O 1
ATOM 1604 N N . PRO A 1 218 ? -30.809 5.285 11.888 1.00 93.62 218 PRO A N 1
ATOM 1605 C CA . PRO A 1 218 ? -31.847 4.255 11.891 1.00 93.62 218 PRO A CA 1
ATOM 1606 C C . PRO A 1 218 ? -31.512 3.094 10.943 1.00 93.62 218 PRO A C 1
ATOM 1608 O O . PRO A 1 218 ? -31.116 3.307 9.801 1.00 93.62 218 PRO A O 1
ATOM 1611 N N . GLY A 1 219 ? -31.634 1.856 11.430 1.00 91.12 219 GLY A N 1
ATOM 1612 C CA . GLY A 1 219 ? -31.411 0.646 10.629 1.00 91.12 219 GLY A CA 1
ATOM 1613 C C . GLY A 1 219 ? -29.954 0.342 10.250 1.00 91.12 219 GLY A C 1
ATOM 1614 O O . GLY A 1 219 ? -29.731 -0.586 9.475 1.00 91.12 219 GLY A O 1
ATOM 1615 N N . THR A 1 220 ? -28.963 1.078 10.770 1.00 92.75 220 THR A N 1
ATOM 1616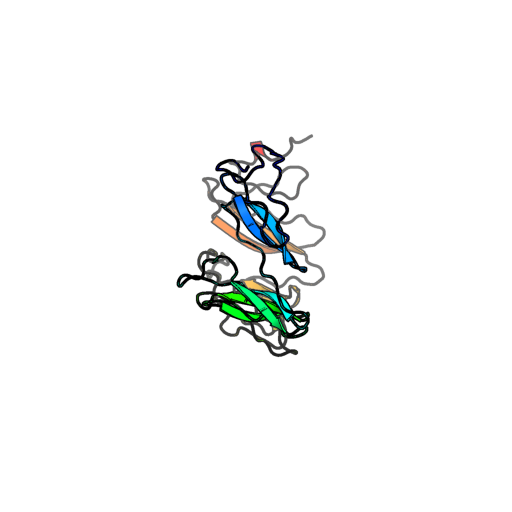 C CA . THR A 1 220 ? -27.542 0.829 10.468 1.00 92.75 220 THR A CA 1
ATOM 1617 C C . THR A 1 220 ? -26.658 0.803 11.722 1.00 92.75 220 THR A C 1
ATOM 1619 O O . THR A 1 220 ? -27.070 1.162 12.826 1.00 92.75 220 THR A O 1
ATOM 1622 N N . GLU A 1 221 ? -25.405 0.374 11.548 1.00 91.88 221 GLU A N 1
ATOM 1623 C CA . GLU A 1 221 ? -24.360 0.450 12.580 1.00 91.88 221 GLU A CA 1
ATOM 1624 C C . GLU A 1 221 ? -23.551 1.759 12.534 1.00 91.88 221 GLU A C 1
ATOM 1626 O O . GLU A 1 221 ? -22.592 1.924 13.284 1.00 91.88 221 GLU A O 1
ATOM 1631 N N . VAL A 1 222 ? -23.914 2.699 11.657 1.00 94.00 222 VAL A N 1
ATOM 1632 C CA . VAL A 1 222 ? -23.148 3.933 11.449 1.00 94.00 222 VAL A CA 1
ATOM 1633 C C . VAL A 1 222 ? -23.515 4.959 12.522 1.00 94.00 222 VAL A C 1
ATOM 1635 O O . VAL A 1 222 ? -24.685 5.310 12.677 1.00 94.00 222 VAL A O 1
ATOM 1638 N N . CYS A 1 223 ? -22.508 5.464 13.236 1.00 96.44 223 CYS A N 1
ATOM 1639 C CA . CYS A 1 223 ? -22.633 6.575 14.180 1.00 96.44 223 CYS A CA 1
ATOM 1640 C C . CYS A 1 223 ? -22.052 7.852 13.557 1.00 96.44 223 CYS A C 1
ATOM 1642 O O . CYS A 1 223 ? -20.899 7.853 13.133 1.00 96.44 223 CYS A O 1
ATOM 1644 N N . LEU A 1 224 ? -22.834 8.933 13.511 1.00 96.00 224 LEU A N 1
ATOM 1645 C CA . LEU A 1 224 ? -22.439 10.213 12.905 1.00 96.00 224 LEU A CA 1
ATOM 1646 C C . LEU A 1 224 ? -22.702 11.385 13.854 1.00 96.00 224 LEU A C 1
ATOM 1648 O O . LEU A 1 224 ? -23.643 11.306 14.650 1.00 96.00 224 LEU A O 1
ATOM 1652 N N . PRO A 1 225 ? -21.926 12.480 13.779 1.00 96.50 225 PRO A N 1
ATOM 1653 C CA . PRO A 1 225 ? -22.258 13.702 14.493 1.00 96.50 225 PRO A CA 1
ATOM 1654 C C . PRO A 1 225 ? -23.515 14.346 13.903 1.00 96.50 225 PRO A C 1
ATOM 1656 O O . PRO A 1 225 ? -23.822 14.190 12.718 1.00 96.50 225 PRO A O 1
ATOM 1659 N N . GLU A 1 226 ? -24.227 15.108 14.733 1.00 93.44 226 GLU A N 1
ATOM 1660 C CA . GLU A 1 226 ? -25.504 15.730 14.357 1.00 93.44 226 GLU A CA 1
ATOM 1661 C C . GLU A 1 226 ? -25.382 16.614 13.104 1.00 93.44 226 GLU A C 1
ATOM 1663 O O . GLU A 1 226 ? -26.281 16.631 12.270 1.00 93.44 226 GLU A O 1
ATOM 1668 N N . SER A 1 227 ? -24.230 17.265 12.909 1.00 93.75 227 SER A N 1
ATOM 1669 C CA . SER A 1 227 ? -23.962 18.160 11.777 1.00 93.75 227 SER A CA 1
ATOM 1670 C C . SER A 1 227 ? -24.027 17.499 10.394 1.00 93.75 227 SER A C 1
ATOM 1672 O O . SER A 1 227 ? -24.248 18.205 9.412 1.00 93.75 227 SER A O 1
ATOM 1674 N N . ILE A 1 228 ? -23.829 16.178 10.290 1.00 93.75 228 ILE A N 1
ATOM 1675 C CA . ILE A 1 228 ? -23.849 15.449 9.003 1.00 93.75 228 ILE A CA 1
ATOM 1676 C C . ILE A 1 228 ? -24.863 14.305 8.965 1.00 93.75 228 ILE A C 1
ATOM 1678 O O . ILE A 1 228 ? -25.091 13.714 7.909 1.00 93.75 228 ILE A O 1
ATOM 1682 N N . LYS A 1 229 ? -25.479 13.986 10.105 1.00 92.81 229 LYS A N 1
ATOM 1683 C CA . LYS A 1 229 ? -26.415 12.872 10.255 1.00 92.81 229 LYS A CA 1
ATOM 1684 C C . LYS A 1 229 ? -27.580 12.958 9.265 1.00 92.81 229 LYS A C 1
ATOM 1686 O O . LYS A 1 229 ? -27.874 11.967 8.605 1.00 92.81 229 LYS A O 1
ATOM 1691 N N . GLU A 1 230 ? -28.207 14.126 9.118 1.00 89.38 230 GLU A N 1
ATOM 1692 C CA . GLU A 1 230 ? -29.367 14.311 8.227 1.00 89.38 230 GLU A CA 1
ATOM 1693 C C . GLU A 1 230 ? -29.040 14.085 6.744 1.00 89.38 230 GLU A C 1
ATOM 1695 O O . GLU A 1 230 ? -29.905 13.675 5.977 1.00 89.38 230 GLU A O 1
ATOM 1700 N N . ALA A 1 231 ? -27.791 14.326 6.338 1.00 92.94 231 ALA A N 1
ATOM 1701 C CA . ALA A 1 231 ? -27.364 14.172 4.951 1.00 92.94 231 ALA A CA 1
ATOM 1702 C C . ALA A 1 231 ? -27.011 12.721 4.581 1.00 92.94 231 ALA A C 1
ATOM 1704 O O . ALA A 1 231 ? -27.019 12.379 3.400 1.00 92.94 231 ALA A O 1
ATOM 1705 N N . ILE A 1 232 ? -26.659 11.888 5.567 1.00 94.81 232 ILE A N 1
ATOM 1706 C CA . ILE A 1 232 ? -26.081 10.554 5.338 1.00 94.81 232 ILE A CA 1
ATOM 1707 C C . ILE A 1 232 ? -26.999 9.433 5.833 1.00 94.81 232 ILE A C 1
ATOM 1709 O O . ILE A 1 232 ? -27.054 8.373 5.207 1.00 94.81 232 ILE A O 1
ATOM 1713 N N . CYS A 1 233 ? -27.703 9.619 6.952 1.00 94.75 233 CYS A N 1
ATOM 1714 C CA . CYS A 1 233 ? -28.557 8.564 7.480 1.00 94.75 233 CYS A CA 1
ATOM 1715 C C . CYS A 1 233 ? -29.739 8.290 6.536 1.00 94.75 233 CYS A C 1
ATOM 1717 O O . CYS A 1 233 ? -30.348 9.233 6.026 1.00 94.75 233 CYS A O 1
ATOM 1719 N N . PRO A 1 234 ? -30.118 7.015 6.336 1.00 89.06 234 PRO A N 1
ATOM 1720 C CA . PRO A 1 234 ? -31.367 6.696 5.660 1.00 89.06 234 PRO A CA 1
ATOM 1721 C C . PRO A 1 234 ? -32.553 7.301 6.426 1.00 89.06 234 PRO A C 1
ATOM 1723 O O . PRO A 1 234 ? -32.526 7.399 7.657 1.00 89.06 234 PRO A O 1
ATOM 1726 N N . CYS A 1 235 ? -33.594 7.707 5.695 1.00 83.56 235 CYS A N 1
ATOM 1727 C CA . CYS A 1 235 ? -34.846 8.153 6.299 1.00 83.56 235 CYS A CA 1
ATOM 1728 C C . CYS A 1 235 ? -35.475 7.007 7.106 1.00 83.56 235 CYS A C 1
ATOM 1730 O O . CYS A 1 235 ? -35.449 5.858 6.661 1.00 83.56 235 CYS A O 1
ATOM 1732 N N . ASP A 1 236 ? -36.035 7.329 8.272 1.00 76.75 236 ASP A N 1
ATOM 1733 C CA . ASP A 1 236 ? -36.798 6.371 9.078 1.00 76.75 236 ASP A CA 1
ATOM 1734 C C . ASP A 1 236 ? -38.044 5.937 8.273 1.00 76.75 236 ASP A C 1
ATOM 1736 O O . ASP A 1 236 ? -38.753 6.824 7.778 1.00 76.75 236 ASP A O 1
ATOM 1740 N N . PRO A 1 237 ? -38.258 4.628 8.031 1.00 64.12 237 PRO A N 1
ATOM 1741 C CA . PRO A 1 237 ? -39.384 4.131 7.237 1.00 64.12 237 PRO A CA 1
ATOM 1742 C C . PRO A 1 237 ? -40.764 4.387 7.857 1.00 64.12 237 PRO A C 1
ATOM 1744 O O . PRO A 1 237 ? -40.884 4.442 9.102 1.00 64.12 237 PRO A O 1
#

Radius of gyration: 29.61 Å; chains: 1; bounding box: 64×39×83 Å

pLDDT: mean 88.51, std 8.43, range [56.34, 97.38]

Sequence (237 aa):
DYNLGGEIGAVREECASSSEDEDCPCGSNAISCIDVGEDSYCLPRLGRCPIVCGEDEEPCYRPGFDAEGNHLPPEETCVLKGLACGCGQNSFACDTDGNLTQCLPIVGGYCPQCLADEVECPHVLNFQPNGTQVPAEGWVEPVRKCASSLLDCPCGREAQMCDSLGRCIFKGAACCTYDQKLCVLTDYGPDGQLTGYREICWLPTEPCPCGANTHRCPGTEVCLPESIKEAICPCDP

Secondary structure (DSSP, 8-state):
-B-TTSSB---------S-TT-PPPP-TTEEEEE-TTS-EEEEETTS-PPPPPPTTEEEEEEEEE-TTSPEEEEEEEEEETTS-----TTEEEEEETTTEEEEEETTT-------TT-EEPPPBPPB-TTSPBPPGGG-BPPS-SEESSGGGSPP-TTEEEETTTTEEEETTSPPPPTT-EEEEEEEE-TTS-EEEEEEEEE-TTSPPPPPTT-EEPTTSS-EE-HHHHHHHSPPP-